Protein AF-A0A2R6CYN1-F1 (afdb_monomer_lite)

Structure (mmCIF, N/CA/C/O backbone):
data_AF-A0A2R6CYN1-F1
#
_entry.id   AF-A0A2R6CYN1-F1
#
loop_
_atom_site.group_PDB
_atom_site.id
_atom_site.type_symbol
_atom_site.label_atom_id
_atom_site.label_alt_id
_atom_site.label_comp_id
_atom_site.label_asym_id
_atom_site.label_entity_id
_atom_site.label_seq_id
_atom_site.pdbx_PDB_ins_code
_atom_site.Cartn_x
_atom_site.Cartn_y
_atom_site.Cartn_z
_atom_site.occupancy
_atom_site.B_iso_or_equiv
_atom_site.auth_seq_id
_atom_site.auth_comp_id
_atom_site.auth_asym_id
_atom_site.auth_atom_id
_atom_site.pdbx_PDB_model_num
ATOM 1 N N . MET A 1 1 ? -21.890 -19.434 -10.311 1.00 43.75 1 MET A N 1
ATOM 2 C CA . MET A 1 1 ? -23.296 -19.745 -9.941 1.00 43.75 1 MET A CA 1
ATOM 3 C C . MET A 1 1 ? -23.506 -20.032 -8.439 1.00 43.75 1 MET A C 1
ATOM 5 O O . MET A 1 1 ? -24.640 -19.961 -7.992 1.00 43.75 1 MET A O 1
ATOM 9 N N . ALA A 1 2 ? -22.451 -20.252 -7.631 1.00 40.66 2 ALA A N 1
ATOM 10 C CA . ALA A 1 2 ? -22.562 -20.589 -6.199 1.00 40.66 2 ALA A CA 1
ATOM 11 C C . ALA A 1 2 ? -22.575 -19.397 -5.202 1.00 40.66 2 ALA A C 1
ATOM 13 O O . ALA A 1 2 ? -22.984 -19.570 -4.059 1.00 40.66 2 ALA A O 1
ATOM 14 N N . ARG A 1 3 ? -22.203 -18.167 -5.606 1.00 43.97 3 ARG A N 1
ATOM 15 C CA . ARG A 1 3 ? -22.195 -16.984 -4.707 1.00 43.97 3 ARG A CA 1
ATOM 16 C C . ARG A 1 3 ? -23.576 -16.360 -4.433 1.00 43.97 3 ARG A C 1
ATOM 18 O O . ARG A 1 3 ? -23.699 -15.533 -3.538 1.00 43.97 3 ARG A O 1
ATOM 25 N N . ARG A 1 4 ? -24.634 -16.749 -5.159 1.00 43.03 4 ARG A N 1
ATOM 26 C CA . ARG A 1 4 ? -25.993 -16.194 -4.960 1.00 43.03 4 ARG A CA 1
ATOM 27 C C . ARG A 1 4 ? -26.772 -16.834 -3.805 1.00 43.03 4 ARG A C 1
ATOM 29 O O . ARG A 1 4 ? -27.776 -16.271 -3.377 1.00 43.03 4 ARG A O 1
ATOM 36 N N . THR A 1 5 ? -26.315 -17.963 -3.269 1.00 41.97 5 THR A N 1
ATOM 37 C CA . THR A 1 5 ? -27.105 -18.762 -2.318 1.00 41.97 5 THR A CA 1
ATOM 38 C C . THR A 1 5 ? -27.038 -18.234 -0.878 1.00 41.97 5 THR A C 1
ATOM 40 O O . THR A 1 5 ? -28.007 -18.374 -0.138 1.00 41.97 5 THR A O 1
ATOM 43 N N . HIS A 1 6 ? -25.969 -17.531 -0.483 1.00 40.50 6 HIS A N 1
ATOM 44 C CA . HIS A 1 6 ? -25.844 -17.011 0.889 1.00 40.50 6 HIS A CA 1
ATOM 45 C C . HIS A 1 6 ? -26.655 -15.731 1.165 1.00 40.50 6 HIS A C 1
ATOM 47 O O . HIS A 1 6 ? -27.039 -15.496 2.307 1.00 40.50 6 HIS A O 1
ATOM 53 N N . LEU A 1 7 ? -27.012 -14.946 0.139 1.00 43.69 7 LEU A N 1
ATOM 54 C CA . LEU A 1 7 ? -27.863 -13.753 0.299 1.00 43.69 7 LEU A CA 1
ATOM 55 C C . LEU A 1 7 ? -29.375 -14.037 0.197 1.00 43.69 7 LEU A C 1
ATOM 57 O O . LEU A 1 7 ? -30.191 -13.156 0.488 1.00 43.69 7 LEU A O 1
ATOM 61 N N . MET A 1 8 ? -29.768 -15.255 -0.189 1.00 42.34 8 MET A N 1
ATOM 62 C CA . MET A 1 8 ? -31.176 -15.637 -0.372 1.00 42.34 8 MET A CA 1
ATOM 63 C C . MET A 1 8 ? -31.887 -16.079 0.919 1.00 42.34 8 MET A C 1
ATOM 65 O O . MET A 1 8 ? -33.115 -16.114 0.942 1.00 42.34 8 MET A O 1
ATOM 69 N N . LEU A 1 9 ? -31.165 -16.338 2.017 1.00 46.69 9 LEU A N 1
ATOM 70 C CA . LEU A 1 9 ? -31.756 -16.815 3.282 1.00 46.69 9 LEU A CA 1
ATOM 71 C C . LEU A 1 9 ? -32.468 -15.732 4.119 1.00 46.69 9 LEU A C 1
ATOM 73 O O . LEU A 1 9 ? -33.060 -16.036 5.148 1.00 46.69 9 LEU A O 1
ATOM 77 N N . LEU A 1 10 ? -32.481 -14.477 3.666 1.00 51.25 10 LEU A N 1
ATOM 78 C CA . LEU A 1 10 ? -33.232 -13.388 4.301 1.00 51.25 10 LEU A CA 1
ATOM 79 C C . LEU A 1 10 ? -34.322 -12.844 3.361 1.00 51.25 10 LEU A C 1
ATOM 81 O O . LEU A 1 10 ? -34.414 -11.638 3.168 1.00 51.25 10 LEU A O 1
ATOM 85 N N . SER A 1 11 ? -35.108 -13.692 2.698 1.00 58.41 11 SER A N 1
ATOM 86 C CA . SER A 1 11 ? -36.008 -13.267 1.606 1.00 58.41 11 SER A CA 1
ATOM 87 C C . SER A 1 11 ? -37.284 -12.513 2.024 1.00 58.41 11 SER A C 1
ATOM 89 O O . SER A 1 11 ? -37.999 -12.020 1.156 1.00 58.41 11 SER A O 1
ATOM 91 N N . SER A 1 12 ? -37.570 -12.332 3.319 1.00 64.94 12 SER A N 1
ATOM 92 C CA . SER A 1 12 ? -38.697 -11.503 3.778 1.00 64.94 12 SER A CA 1
ATOM 93 C C . SER A 1 12 ? -38.207 -10.195 4.402 1.00 64.94 12 SER A C 1
ATOM 95 O O . SER A 1 12 ? -37.485 -10.226 5.403 1.00 64.94 12 SER A O 1
ATOM 97 N N . GLY A 1 13 ? -38.639 -9.047 3.865 1.00 73.25 13 GLY A N 1
ATOM 98 C CA . GLY A 1 13 ? -38.304 -7.722 4.408 1.00 73.25 13 GLY A CA 1
ATOM 99 C C . GLY A 1 13 ? -38.590 -7.590 5.911 1.00 73.25 13 GLY A C 1
ATOM 100 O O . GLY A 1 13 ? -37.780 -7.022 6.634 1.00 73.25 13 GLY A O 1
ATOM 101 N N . GLY A 1 14 ? -39.662 -8.224 6.404 1.00 83.12 14 GLY A N 1
ATOM 102 C CA . GLY A 1 14 ? -40.018 -8.229 7.828 1.00 83.12 14 GLY A CA 1
ATOM 103 C C . GLY A 1 14 ? -38.976 -8.888 8.741 1.00 83.12 14 GLY A C 1
ATOM 104 O O . GLY A 1 14 ? -38.625 -8.315 9.769 1.00 83.12 14 GLY A O 1
ATOM 105 N N . LEU A 1 15 ? -38.425 -10.048 8.357 1.00 85.00 15 LEU A N 1
ATOM 106 C CA . LEU A 1 15 ? -37.385 -10.723 9.147 1.00 85.00 15 LEU A CA 1
ATOM 107 C C . LEU A 1 15 ? -36.090 -9.903 9.188 1.00 85.00 15 LEU A C 1
ATOM 109 O O . LEU A 1 15 ? -35.477 -9.791 10.245 1.00 85.00 15 LEU A O 1
ATOM 113 N N . ARG A 1 16 ? -35.696 -9.283 8.066 1.00 83.44 16 ARG A N 1
ATOM 114 C CA . ARG A 1 16 ? -34.518 -8.396 8.017 1.00 83.44 16 ARG A CA 1
ATOM 115 C C . ARG A 1 16 ? -34.671 -7.214 8.962 1.00 83.44 16 ARG A C 1
ATOM 117 O O . ARG A 1 16 ? -33.760 -6.940 9.738 1.00 83.44 16 ARG A O 1
ATOM 124 N N . SER A 1 17 ? -35.821 -6.543 8.920 1.00 86.19 17 SER A N 1
ATOM 125 C CA . SER A 1 17 ? -36.110 -5.420 9.811 1.00 86.19 17 SER A CA 1
ATOM 126 C C . SER A 1 17 ? -36.088 -5.850 11.275 1.00 86.19 17 SER A C 1
ATOM 128 O O . SER A 1 17 ? -35.459 -5.183 12.090 1.00 86.19 17 SER A O 1
ATOM 130 N N . LEU A 1 18 ? -36.692 -6.996 11.602 1.00 92.69 18 LEU A N 1
ATOM 131 C CA . LEU A 1 18 ? -36.713 -7.519 12.967 1.00 92.69 18 LEU A CA 1
ATOM 132 C C . LEU A 1 18 ? -35.305 -7.860 13.481 1.00 92.69 18 LEU A C 1
ATOM 134 O O . LEU A 1 18 ? -34.952 -7.479 14.597 1.00 92.69 18 LEU A O 1
ATOM 138 N N . VAL A 1 19 ? -34.481 -8.515 12.658 1.00 92.56 19 VAL A N 1
ATOM 139 C CA . VAL A 1 19 ? -33.081 -8.816 12.993 1.00 92.56 19 VAL A CA 1
ATOM 140 C C . VAL A 1 19 ? -32.274 -7.528 13.172 1.00 92.56 19 VAL A C 1
ATOM 142 O O . VAL A 1 19 ? -31.561 -7.398 14.163 1.00 92.56 19 VAL A O 1
ATOM 145 N N . ALA A 1 20 ? -32.417 -6.546 12.277 1.00 91.38 20 ALA A N 1
ATOM 146 C CA . ALA A 1 20 ? -31.711 -5.267 12.374 1.00 91.38 20 ALA A CA 1
ATOM 147 C C . ALA A 1 20 ? -32.084 -4.485 13.647 1.00 91.38 20 ALA A C 1
ATOM 149 O O . ALA A 1 20 ? -31.207 -3.971 14.348 1.00 91.38 20 ALA A O 1
ATOM 150 N N . THR A 1 21 ? -33.378 -4.435 13.986 1.00 92.50 21 THR A N 1
ATOM 151 C CA . THR A 1 21 ? -33.852 -3.840 15.243 1.00 92.50 21 THR A CA 1
ATOM 152 C C . THR A 1 21 ? -33.306 -4.596 16.453 1.00 92.50 21 THR A C 1
ATOM 154 O O . THR A 1 21 ? -32.833 -3.963 17.397 1.00 92.50 21 THR A O 1
ATOM 157 N N . GLY A 1 22 ? -33.309 -5.932 16.413 1.00 95.50 22 GLY A N 1
ATOM 158 C CA . GLY A 1 22 ? -32.738 -6.773 17.465 1.00 95.50 22 GLY A CA 1
ATOM 159 C C . GLY A 1 22 ? -31.252 -6.494 17.692 1.00 95.50 22 GLY A C 1
ATOM 160 O O . GLY A 1 22 ? -30.845 -6.231 18.820 1.00 95.50 22 GLY A O 1
ATOM 161 N N . LEU A 1 23 ? -30.457 -6.452 16.620 1.00 93.94 23 LEU A N 1
ATOM 162 C CA . LEU A 1 23 ? -29.029 -6.134 16.687 1.00 93.94 23 LEU A CA 1
ATOM 163 C C . LEU A 1 23 ? -28.782 -4.729 17.240 1.00 93.94 23 LEU A C 1
ATOM 165 O O . LEU A 1 23 ? -27.930 -4.560 18.107 1.00 93.94 23 LEU A O 1
ATOM 169 N N . THR A 1 24 ? -29.575 -3.741 16.822 1.00 92.19 24 THR A N 1
ATOM 170 C CA . THR A 1 24 ? -29.474 -2.367 17.339 1.00 92.19 24 THR A CA 1
ATOM 171 C C . THR A 1 24 ? -29.783 -2.312 18.837 1.00 92.19 24 THR A C 1
ATOM 173 O O . THR A 1 24 ? -29.052 -1.680 19.602 1.00 92.19 24 THR A O 1
ATOM 176 N N . ALA A 1 25 ? -30.830 -3.009 19.291 1.00 93.19 25 ALA A N 1
ATOM 177 C CA . ALA A 1 25 ? -31.148 -3.110 20.713 1.00 93.19 25 ALA A CA 1
ATOM 178 C C . ALA A 1 25 ? -30.010 -3.789 21.497 1.00 93.19 25 ALA A C 1
ATOM 180 O O . ALA A 1 25 ? -29.605 -3.289 22.548 1.00 93.19 25 ALA A O 1
ATOM 181 N N . CYS A 1 26 ? -29.443 -4.876 20.962 1.00 95.50 26 CYS A N 1
ATOM 182 C CA . CYS A 1 26 ? -28.270 -5.536 21.535 1.00 95.50 26 CYS A CA 1
ATOM 183 C C . CYS A 1 26 ? -27.069 -4.585 21.642 1.00 95.50 26 CYS A C 1
ATOM 185 O O . CYS A 1 26 ? -26.420 -4.560 22.688 1.00 95.50 26 CYS A O 1
ATOM 187 N N . THR A 1 27 ? -26.805 -3.754 20.629 1.00 92.31 27 THR A N 1
ATOM 188 C CA . THR A 1 27 ? -25.741 -2.741 20.680 1.00 92.31 27 THR A CA 1
ATOM 189 C C . THR A 1 27 ? -25.940 -1.785 21.855 1.00 92.31 27 THR A C 1
ATOM 191 O O . THR A 1 27 ? -25.012 -1.583 22.633 1.00 92.31 27 THR A O 1
ATOM 194 N N . PHE A 1 28 ? -27.147 -1.250 22.061 1.00 92.31 28 PHE A N 1
ATOM 195 C CA . PHE A 1 28 ? -27.409 -0.365 23.204 1.00 92.31 28 PHE A CA 1
ATOM 196 C C . PHE A 1 28 ? -27.264 -1.065 24.562 1.00 92.31 28 PHE A C 1
ATOM 198 O O . PHE A 1 28 ? -26.812 -0.438 25.521 1.00 92.31 28 PHE A O 1
ATOM 205 N N . VAL A 1 29 ? -27.590 -2.359 24.656 1.00 94.44 29 VAL A N 1
ATOM 206 C CA . VAL A 1 29 ? -27.351 -3.153 25.873 1.00 94.44 29 VAL A CA 1
ATOM 207 C C . VAL A 1 29 ? -25.853 -3.290 26.154 1.00 94.44 29 VAL A C 1
ATOM 209 O O . VAL A 1 29 ? -25.427 -3.065 27.288 1.00 94.44 29 VAL A O 1
ATOM 212 N N . VAL A 1 30 ? -25.048 -3.602 25.135 1.00 92.81 30 VAL A N 1
ATOM 213 C CA . VAL A 1 30 ? -23.583 -3.688 25.259 1.00 92.81 30 VAL A CA 1
ATOM 214 C C . VAL A 1 30 ? -22.997 -2.338 25.675 1.00 92.81 30 VAL A C 1
ATOM 216 O O . VAL A 1 30 ? -22.214 -2.273 26.621 1.00 92.81 30 VAL A O 1
ATOM 219 N N . LEU A 1 31 ? -23.431 -1.250 25.039 1.00 91.00 31 LEU A N 1
ATOM 220 C CA . LEU A 1 31 ? -22.988 0.110 25.352 1.00 91.00 31 LEU A CA 1
ATOM 221 C C . LEU A 1 31 ? -23.359 0.541 26.782 1.00 91.00 31 LEU A C 1
ATOM 223 O O . LEU A 1 31 ? -22.545 1.150 27.473 1.00 91.00 31 LEU A O 1
ATOM 227 N N . ALA A 1 32 ? -24.544 0.172 27.276 1.00 93.62 32 ALA A N 1
ATOM 228 C CA . ALA A 1 32 ? -24.894 0.365 28.686 1.00 93.62 32 ALA A CA 1
ATOM 229 C C . ALA A 1 32 ? -24.019 -0.485 29.629 1.00 93.62 32 ALA A C 1
ATOM 231 O O . ALA A 1 32 ? -23.750 -0.078 30.760 1.00 93.62 32 ALA A O 1
ATOM 232 N N . GLY A 1 33 ? -23.554 -1.648 29.165 1.00 93.06 33 GLY A N 1
ATOM 233 C CA . GLY A 1 33 ? -22.571 -2.479 29.855 1.00 93.06 33 GLY A CA 1
ATOM 234 C C . GLY A 1 33 ? -21.223 -1.778 30.042 1.00 93.06 33 GLY A C 1
ATOM 235 O O . GLY A 1 33 ? -20.680 -1.825 31.144 1.00 93.06 33 GLY A O 1
ATOM 236 N N . TYR A 1 34 ? -20.724 -1.068 29.023 1.00 91.44 34 TYR A N 1
ATOM 237 C CA . TYR A 1 34 ? -19.507 -0.249 29.135 1.00 91.44 34 TYR A CA 1
ATOM 238 C C . TYR A 1 34 ? -19.638 0.820 30.222 1.00 91.44 34 TYR A C 1
ATOM 240 O O . TYR A 1 34 ? -18.766 0.931 31.083 1.00 91.44 34 TYR A O 1
ATOM 248 N N . ASP A 1 35 ? -20.751 1.553 30.241 1.00 92.56 35 ASP A N 1
ATOM 249 C CA . ASP A 1 35 ? -21.020 2.557 31.273 1.00 92.56 35 ASP A CA 1
ATOM 250 C C . ASP A 1 35 ? -21.135 1.922 32.674 1.00 92.56 35 ASP A C 1
ATOM 252 O O . ASP A 1 35 ? -20.638 2.475 33.656 1.00 92.56 35 ASP A O 1
ATOM 256 N N . ALA A 1 36 ? -21.733 0.731 32.787 1.00 94.12 36 ALA A N 1
ATOM 257 C CA . ALA A 1 36 ? -21.803 0.001 34.053 1.00 94.12 36 ALA A CA 1
ATOM 258 C C . ALA A 1 36 ? -20.421 -0.460 34.550 1.00 94.12 36 ALA A C 1
ATOM 260 O O . ALA A 1 36 ? -20.150 -0.390 35.751 1.00 94.12 36 ALA A O 1
ATOM 261 N N . LEU A 1 37 ? -19.549 -0.921 33.650 1.00 94.50 37 LEU A N 1
ATOM 262 C CA . LEU A 1 37 ? -18.164 -1.274 33.971 1.00 94.50 37 LEU A CA 1
ATOM 263 C C . LEU A 1 37 ? -17.350 -0.040 34.366 1.00 94.50 37 LEU A C 1
ATOM 265 O O . LEU A 1 37 ? -16.601 -0.103 35.336 1.00 94.50 37 LEU A O 1
ATOM 269 N N . ALA A 1 38 ? -17.551 1.085 33.678 1.00 94.31 38 ALA A N 1
ATOM 270 C CA . ALA A 1 38 ? -16.892 2.347 33.989 1.00 94.31 38 ALA A CA 1
ATOM 271 C C . ALA A 1 38 ? -17.226 2.831 35.405 1.00 94.31 38 ALA A C 1
ATOM 273 O O . ALA A 1 38 ? -16.328 3.216 36.147 1.00 94.31 38 ALA A O 1
ATOM 274 N N . LEU A 1 39 ? -18.504 2.763 35.795 1.00 94.81 39 LEU A N 1
ATOM 275 C CA . LEU A 1 39 ? -18.950 3.112 37.146 1.00 94.81 39 LEU A CA 1
ATOM 276 C C . LEU A 1 39 ? -18.352 2.176 38.201 1.00 94.81 39 LEU A C 1
ATOM 278 O O . LEU A 1 39 ? -17.835 2.651 39.207 1.00 94.81 39 LEU A O 1
ATOM 282 N N . ARG A 1 40 ? -18.327 0.863 37.931 1.00 94.50 40 ARG A N 1
ATOM 283 C CA . ARG A 1 40 ? -17.655 -0.111 38.807 1.00 94.50 40 ARG A CA 1
ATOM 284 C C . ARG A 1 40 ? -16.158 0.160 38.956 1.00 94.50 40 ARG A C 1
ATOM 286 O O . ARG A 1 40 ? -15.643 0.006 40.050 1.00 94.50 40 ARG A O 1
ATOM 293 N N . TYR A 1 41 ? -15.471 0.552 37.883 1.00 94.12 41 TYR A N 1
ATOM 294 C CA . TYR A 1 41 ? -14.036 0.856 37.904 1.00 94.12 41 TYR A CA 1
ATOM 295 C C . TYR A 1 41 ? -13.694 2.077 38.771 1.00 94.12 41 TYR A C 1
ATOM 297 O O . TYR A 1 41 ? -12.604 2.149 39.331 1.00 94.12 41 TYR A O 1
ATOM 305 N N . ILE A 1 42 ? -14.608 3.045 38.876 1.00 94.56 42 ILE A N 1
ATOM 306 C CA . ILE A 1 42 ? -14.409 4.260 39.681 1.00 94.56 42 ILE A CA 1
ATOM 307 C C . ILE A 1 42 ? -15.060 4.184 41.069 1.00 94.56 42 ILE A C 1
ATOM 309 O O . ILE A 1 42 ? -15.165 5.218 41.723 1.00 94.56 42 ILE A O 1
ATOM 313 N N . ASP A 1 43 ? -15.512 2.997 41.487 1.00 93.06 43 ASP A N 1
ATOM 314 C CA . ASP A 1 43 ? -16.226 2.748 42.747 1.00 93.06 43 ASP A CA 1
ATOM 315 C C . ASP A 1 43 ? -17.501 3.595 42.940 1.00 93.06 43 ASP A C 1
ATOM 317 O O . ASP A 1 43 ? -17.934 3.865 44.060 1.00 93.06 43 ASP A O 1
ATOM 321 N N . GLU A 1 44 ? -18.151 3.984 41.841 1.00 93.81 44 GLU A N 1
ATOM 322 C CA . GLU A 1 44 ? -19.436 4.688 41.851 1.00 93.81 44 GLU A CA 1
ATOM 323 C C . GLU A 1 44 ? -20.571 3.741 41.457 1.00 93.81 44 GLU A C 1
ATOM 325 O O . GLU A 1 44 ? -20.393 2.754 40.735 1.00 93.81 44 GLU A O 1
ATOM 330 N N . SER A 1 45 ? -21.795 4.045 41.891 1.00 89.69 45 SER A N 1
ATOM 331 C CA . SER A 1 45 ? -22.950 3.235 41.507 1.00 89.69 45 SER A CA 1
ATOM 332 C C . SER A 1 45 ? -24.181 4.071 41.192 1.00 89.69 45 SER A C 1
ATOM 334 O O . SER A 1 45 ? -24.537 5.026 41.876 1.00 89.69 45 SER A O 1
ATOM 336 N N . LEU A 1 46 ? -24.866 3.676 40.124 1.00 92.50 46 LEU A N 1
ATOM 337 C CA . LEU A 1 46 ? -26.161 4.208 39.730 1.00 92.50 46 LEU A CA 1
ATOM 338 C C . LEU A 1 46 ? -27.111 3.042 39.471 1.00 92.50 46 LEU A C 1
ATOM 340 O O . LEU A 1 46 ? -26.702 1.932 39.127 1.00 92.50 46 LEU A O 1
ATOM 344 N N . SER A 1 47 ? -28.415 3.292 39.599 1.00 95.19 47 SER A N 1
ATOM 345 C CA . SER A 1 47 ? -29.412 2.285 39.227 1.00 95.19 47 SER A CA 1
ATOM 346 C C . SER A 1 47 ? -29.249 1.884 37.753 1.00 95.19 47 SER A C 1
ATOM 348 O O . SER A 1 47 ? -29.033 2.747 36.899 1.00 95.19 47 SER A O 1
ATOM 350 N N . ARG A 1 48 ? -29.452 0.601 37.426 1.00 92.69 48 ARG A N 1
ATOM 351 C CA . ARG A 1 48 ? -29.340 0.088 36.044 1.00 92.69 48 ARG A CA 1
ATOM 352 C C . ARG A 1 48 ? -30.189 0.876 35.038 1.00 92.69 48 ARG A C 1
ATOM 354 O O . ARG A 1 48 ? -29.765 1.077 33.909 1.00 92.69 48 ARG A O 1
ATOM 361 N N . LYS A 1 49 ? -31.354 1.378 35.467 1.00 95.06 49 LYS A N 1
ATOM 362 C CA . LYS A 1 49 ? -32.244 2.219 34.648 1.00 95.06 49 LYS A CA 1
ATOM 363 C C . LYS A 1 49 ? -31.590 3.549 34.256 1.00 95.06 49 LYS A C 1
ATOM 365 O O . LYS A 1 49 ? -31.690 3.955 33.107 1.00 95.06 49 LYS A O 1
ATOM 370 N N . ARG A 1 50 ? -30.899 4.203 35.197 1.00 95.88 50 ARG A N 1
ATOM 371 C CA . ARG A 1 50 ? -30.166 5.460 34.956 1.00 95.88 50 ARG A CA 1
ATOM 372 C C . ARG A 1 50 ? -28.989 5.250 34.006 1.00 95.88 50 ARG A C 1
ATOM 374 O O . ARG A 1 50 ? -28.806 6.049 33.096 1.00 95.88 50 ARG A O 1
ATOM 381 N N . ILE A 1 51 ? -28.252 4.152 34.182 1.00 94.81 51 ILE A N 1
ATOM 382 C CA . ILE A 1 51 ? -27.137 3.778 33.300 1.00 94.81 51 ILE A CA 1
ATOM 383 C C . ILE A 1 51 ? -27.651 3.535 31.878 1.00 94.81 51 ILE A C 1
ATOM 385 O O . ILE A 1 51 ? -27.179 4.169 30.942 1.00 94.81 51 ILE A O 1
ATOM 389 N N . ALA A 1 52 ? -28.672 2.686 31.724 1.00 94.88 52 ALA A N 1
ATOM 390 C CA . ALA A 1 52 ? -29.258 2.383 30.421 1.00 94.88 52 ALA A CA 1
ATOM 391 C C . ALA A 1 52 ? -29.821 3.635 29.730 1.00 94.88 52 ALA A C 1
ATOM 393 O O . ALA A 1 52 ? -29.600 3.823 28.539 1.00 94.88 52 ALA A O 1
ATOM 394 N N . PHE A 1 53 ? -30.498 4.515 30.475 1.00 96.25 53 PHE A N 1
ATOM 395 C CA . PHE A 1 53 ? -31.011 5.777 29.941 1.00 96.25 53 PHE A CA 1
ATOM 396 C C . PHE A 1 53 ? -29.883 6.708 29.476 1.00 96.25 53 PHE A C 1
ATOM 398 O O . PHE A 1 53 ? -29.935 7.225 28.363 1.00 96.25 53 PHE A O 1
ATOM 405 N N . SER A 1 54 ? -28.848 6.889 30.300 1.00 93.94 54 SER A N 1
ATOM 406 C CA . SER A 1 54 ? -27.690 7.724 29.961 1.00 93.94 54 SER A CA 1
ATOM 407 C C . SER A 1 54 ? -26.947 7.197 28.736 1.00 93.94 54 SER A C 1
ATOM 409 O O . SER A 1 54 ? -26.672 7.962 27.814 1.00 93.94 54 SER A O 1
ATOM 411 N N . ALA A 1 55 ? -26.692 5.886 28.686 1.00 92.19 55 ALA A N 1
ATOM 412 C CA . ALA A 1 55 ? -26.063 5.239 27.544 1.00 92.19 55 ALA A CA 1
ATOM 413 C C . ALA A 1 55 ? -26.919 5.400 26.281 1.00 92.19 55 ALA A C 1
ATOM 415 O O . ALA A 1 55 ? -26.415 5.862 25.261 1.00 92.19 55 ALA A O 1
ATOM 416 N N . PHE A 1 56 ? -28.219 5.101 26.346 1.00 94.81 56 PHE A N 1
ATOM 417 C CA . PHE A 1 56 ? -29.113 5.244 25.198 1.00 94.81 56 PHE A CA 1
ATOM 418 C C . PHE A 1 56 ? -29.088 6.664 24.626 1.00 94.81 56 PHE A C 1
ATOM 420 O O . PHE A 1 56 ? -28.786 6.838 23.448 1.00 94.81 56 PHE A O 1
ATOM 427 N N . VAL A 1 57 ? -29.332 7.683 25.456 1.00 94.12 57 VAL A N 1
ATOM 428 C CA . VAL A 1 57 ? -29.365 9.078 24.989 1.00 94.12 57 VAL A CA 1
ATOM 429 C C . VAL A 1 57 ? -27.977 9.531 24.531 1.00 94.12 57 VAL A C 1
ATOM 431 O O . VAL A 1 57 ? -27.848 10.109 23.456 1.00 94.12 57 VAL A O 1
ATOM 434 N N . GLY A 1 58 ? -26.931 9.242 25.308 1.00 91.50 58 GLY A N 1
ATOM 435 C CA . GLY A 1 58 ? -25.565 9.658 24.998 1.00 91.50 58 GLY A CA 1
ATOM 436 C C . GLY A 1 58 ? -25.061 9.077 23.678 1.00 91.50 58 GLY A C 1
ATOM 437 O O . GLY A 1 58 ? -24.588 9.828 22.826 1.00 91.50 58 GLY A O 1
ATOM 438 N N . TYR A 1 59 ? -25.204 7.764 23.476 1.00 90.38 59 TYR A N 1
ATOM 439 C CA . TYR A 1 59 ? -24.754 7.110 22.247 1.00 90.38 59 TYR A CA 1
ATOM 440 C C . TYR A 1 59 ? -25.668 7.410 21.055 1.00 90.38 59 TYR A C 1
ATOM 442 O O . TYR A 1 59 ? -25.148 7.628 19.966 1.00 90.38 59 TYR A O 1
ATOM 450 N N . ALA A 1 60 ? -26.991 7.508 21.231 1.00 91.69 60 ALA A N 1
ATOM 451 C CA . ALA A 1 60 ? -27.882 7.899 20.134 1.00 91.69 60 ALA A CA 1
ATOM 452 C C . ALA A 1 60 ? -27.528 9.296 19.597 1.00 91.69 60 ALA A C 1
ATOM 454 O O . ALA A 1 60 ? -27.415 9.484 18.387 1.00 91.69 60 ALA A O 1
ATOM 455 N N . VAL A 1 61 ? -27.273 10.256 20.493 1.00 90.88 61 VAL A N 1
ATOM 456 C CA . VAL A 1 61 ? -26.847 11.610 20.115 1.00 90.88 61 VAL A CA 1
ATOM 457 C C . VAL A 1 61 ? -25.462 11.591 19.457 1.00 90.88 61 VAL A C 1
ATOM 459 O O . VAL A 1 61 ? -25.274 12.246 18.435 1.00 90.88 61 VAL A O 1
ATOM 462 N N . SER A 1 62 ? -24.507 10.813 19.981 1.00 89.00 62 SER A N 1
ATOM 463 C CA . SER A 1 62 ? -23.177 10.676 19.361 1.00 89.00 62 SER A CA 1
ATOM 464 C C . SER A 1 62 ? -23.215 10.134 17.943 1.00 89.00 62 SER A C 1
ATOM 466 O O . SER A 1 62 ? -22.519 10.666 17.084 1.00 89.00 62 SER A O 1
ATOM 468 N N . GLN A 1 63 ? -24.022 9.105 17.692 1.00 87.06 63 GLN A N 1
ATOM 469 C CA . GLN A 1 63 ? -24.107 8.487 16.369 1.00 87.06 63 GLN A CA 1
ATOM 470 C C . GLN A 1 63 ? -24.884 9.357 15.372 1.00 87.06 63 GLN A C 1
ATOM 472 O O . GLN A 1 63 ? -24.626 9.278 14.177 1.00 87.06 63 GLN A O 1
ATOM 477 N N . ALA A 1 64 ? -25.806 10.200 15.848 1.00 89.06 64 ALA A N 1
ATOM 478 C CA . ALA A 1 64 ? -26.555 11.120 14.994 1.00 89.06 64 ALA A CA 1
ATOM 479 C C . ALA A 1 64 ? -25.765 12.390 14.628 1.00 89.06 64 ALA A C 1
ATOM 481 O O . ALA A 1 64 ? -25.881 12.876 13.507 1.00 89.06 64 ALA A O 1
ATOM 482 N N . ILE A 1 65 ? -24.997 12.949 15.571 1.00 87.94 65 ILE A N 1
ATOM 483 C CA . ILE A 1 65 ? -24.341 14.263 15.418 1.00 87.94 65 ILE A CA 1
ATOM 484 C C . ILE A 1 65 ? -22.837 14.131 15.116 1.00 87.94 65 ILE A C 1
ATOM 486 O O . ILE A 1 65 ? -22.235 15.038 14.547 1.00 87.94 65 ILE A O 1
ATOM 490 N N . GLY A 1 66 ? -22.213 13.008 15.475 1.00 79.31 66 GLY A N 1
ATOM 491 C CA . GLY A 1 66 ? -20.764 12.825 15.406 1.00 79.31 66 GLY A CA 1
ATOM 492 C C . GLY A 1 66 ? -20.030 13.379 16.634 1.00 79.31 66 GLY A C 1
ATOM 493 O O . GLY A 1 66 ? -20.636 13.845 17.600 1.00 79.31 66 GLY A O 1
ATOM 494 N N . ASN A 1 67 ? -18.697 13.276 16.617 1.00 78.00 67 ASN A N 1
ATOM 495 C CA . ASN A 1 67 ? -17.788 13.618 17.723 1.00 78.00 67 ASN A CA 1
ATOM 496 C C . ASN A 1 67 ? -18.273 13.110 19.105 1.00 78.00 67 ASN A C 1
ATOM 498 O O . ASN A 1 67 ? -18.723 13.898 19.946 1.00 78.00 67 ASN A O 1
ATOM 502 N N . PRO A 1 68 ? -18.168 11.791 19.367 1.00 79.19 68 PRO A N 1
ATOM 503 C CA . PRO A 1 68 ? -18.761 11.155 20.547 1.00 79.19 68 PRO A CA 1
ATOM 504 C C . PRO A 1 68 ? -18.291 11.720 21.895 1.00 79.19 68 PRO A C 1
ATOM 506 O O . PRO A 1 68 ? -19.001 11.621 22.900 1.00 79.19 68 PRO A O 1
ATOM 509 N N . ILE A 1 69 ? -17.098 12.321 21.925 1.00 75.88 69 ILE A N 1
ATOM 510 C CA . ILE A 1 69 ? -16.522 12.947 23.118 1.00 75.88 69 ILE A CA 1
ATOM 511 C C . ILE A 1 69 ? -17.293 14.223 23.469 1.00 75.88 69 ILE A C 1
ATOM 513 O O . ILE A 1 69 ? -17.704 14.387 24.617 1.00 75.88 69 ILE A O 1
ATOM 517 N N . LEU A 1 70 ? -17.535 15.107 22.496 1.00 80.81 70 LEU A N 1
ATOM 518 C CA . LEU A 1 70 ? -18.247 16.366 22.738 1.00 80.81 70 LEU A CA 1
ATOM 519 C C . LEU A 1 70 ? -19.755 16.157 22.900 1.00 80.81 70 LEU A C 1
ATOM 521 O O . LEU A 1 70 ? -20.382 16.786 23.753 1.00 80.81 70 LEU A O 1
ATOM 525 N N . THR A 1 71 ? -20.351 15.264 22.115 1.00 88.50 71 THR A N 1
ATOM 526 C CA . THR A 1 71 ? -21.808 15.088 22.084 1.00 88.50 71 THR A CA 1
ATOM 527 C C . THR A 1 71 ? -22.284 14.097 23.145 1.00 88.50 71 THR A C 1
ATOM 529 O O . THR A 1 71 ? -22.969 14.477 24.092 1.00 88.50 71 THR A O 1
ATOM 532 N N . GLY A 1 72 ? -21.875 12.831 23.069 1.00 86.12 72 GLY A N 1
ATOM 533 C CA . GLY A 1 72 ? -22.282 11.817 24.051 1.00 86.12 72 GLY A CA 1
ATOM 534 C C . GLY A 1 72 ? -21.646 12.034 25.417 1.00 86.12 72 GLY A C 1
ATOM 535 O O . GLY A 1 72 ? -22.293 11.827 26.446 1.00 86.12 72 GLY A O 1
ATOM 536 N N . GLY A 1 73 ? -20.393 12.494 25.443 1.00 87.38 73 GLY A N 1
ATOM 537 C CA . GLY A 1 73 ? -19.701 12.848 26.680 1.00 87.38 73 GLY A CA 1
ATOM 538 C C . GLY A 1 73 ? -20.396 13.972 27.450 1.00 87.38 73 GLY A C 1
ATOM 539 O O . GLY A 1 73 ? -20.559 13.845 28.661 1.00 87.38 73 GLY A O 1
ATOM 540 N N . SER A 1 74 ? -20.891 15.017 26.777 1.00 90.12 74 SER A N 1
ATOM 541 C CA . SER A 1 74 ? -21.618 16.109 27.449 1.00 90.12 74 SER A CA 1
ATOM 542 C C . SER A 1 74 ? -22.982 15.673 27.995 1.00 90.12 74 SER A C 1
ATOM 544 O O . SER A 1 74 ? -23.352 16.074 29.103 1.00 90.12 74 SER A O 1
ATOM 546 N N . VAL A 1 75 ? -23.701 14.792 27.288 1.00 92.56 75 VAL A N 1
ATOM 547 C CA . VAL A 1 75 ? -24.944 14.177 27.790 1.00 92.56 75 VAL A CA 1
ATOM 548 C C . VAL A 1 75 ? -24.675 13.387 29.071 1.00 92.56 75 VAL A C 1
ATOM 550 O O . VAL A 1 75 ? -25.345 13.620 30.082 1.00 92.56 75 VAL A O 1
ATOM 553 N N . ARG A 1 76 ? -23.666 12.503 29.067 1.00 91.38 76 ARG A N 1
ATOM 554 C CA . ARG A 1 76 ? -23.279 11.744 30.269 1.00 91.38 76 ARG A CA 1
ATOM 555 C C . ARG A 1 76 ? -22.822 12.669 31.388 1.00 91.38 76 ARG A C 1
ATOM 557 O O . ARG A 1 76 ? -23.251 12.485 32.522 1.00 91.38 76 ARG A O 1
ATOM 564 N N . TYR A 1 77 ? -22.018 13.686 31.073 1.00 92.88 77 TYR A N 1
ATOM 565 C CA . TYR A 1 77 ? -21.580 14.696 32.035 1.00 92.88 77 TYR A CA 1
ATOM 566 C C . TYR A 1 77 ? -22.763 15.337 32.751 1.00 92.88 77 TYR A C 1
ATOM 568 O O . TYR A 1 77 ? -22.811 15.345 33.982 1.00 92.88 77 TYR A O 1
ATOM 576 N N . ARG A 1 78 ? -23.757 15.804 31.993 1.00 94.50 78 ARG A N 1
ATOM 577 C CA . ARG A 1 78 ? -24.952 16.437 32.548 1.00 94.50 78 ARG A CA 1
ATOM 578 C C . ARG A 1 78 ? -25.777 15.462 33.387 1.00 94.50 78 ARG A C 1
ATOM 580 O O . ARG A 1 78 ? -26.118 15.791 34.519 1.00 94.50 78 ARG A O 1
ATOM 587 N N . LEU A 1 79 ? -26.095 14.280 32.859 1.00 95.88 79 LEU A N 1
ATOM 588 C CA . LEU A 1 79 ? -26.949 13.308 33.551 1.00 95.88 79 LEU A CA 1
ATOM 589 C C . LEU A 1 79 ? -26.292 12.753 34.818 1.00 95.88 79 LEU A C 1
ATOM 591 O O . LEU A 1 79 ? -26.929 12.717 35.868 1.00 95.88 79 LEU A O 1
ATOM 595 N N . TYR A 1 80 ? -25.019 12.365 34.751 1.00 95.12 80 TYR A N 1
ATOM 596 C CA . TYR A 1 80 ? -24.309 11.821 35.908 1.00 95.12 80 TYR A CA 1
ATOM 597 C C . TYR A 1 80 ? -24.069 12.884 36.982 1.00 95.12 80 TYR A C 1
ATOM 599 O O . TYR A 1 80 ? -24.270 12.586 38.159 1.00 95.12 80 TYR A O 1
ATOM 607 N N . SER A 1 81 ? -23.770 14.133 36.603 1.00 94.19 81 SER A N 1
ATOM 608 C CA . SER A 1 81 ? -23.676 15.241 37.568 1.00 94.19 81 SER A CA 1
ATOM 609 C C . SER A 1 81 ? -25.021 15.522 38.248 1.00 94.19 81 SER A C 1
ATOM 611 O O . SER A 1 81 ? -25.073 15.696 39.463 1.00 94.19 81 SER A O 1
ATOM 613 N N . LEU A 1 82 ? -26.133 15.494 37.496 1.00 96.00 82 LEU A N 1
ATOM 614 C CA . LEU A 1 82 ? -27.489 15.625 38.055 1.00 96.00 82 LEU A CA 1
ATOM 615 C C . LEU A 1 82 ? -27.845 14.492 39.027 1.00 96.00 82 LEU A C 1
ATOM 617 O O . LEU A 1 82 ? -28.681 14.675 39.909 1.00 96.00 82 LEU A O 1
ATOM 621 N N . TRP A 1 83 ? -27.231 13.321 38.869 1.00 96.00 83 TRP A N 1
ATOM 622 C CA . TRP A 1 83 ? -27.413 12.180 39.765 1.00 96.00 83 TRP A CA 1
ATOM 623 C C . TRP A 1 83 ? -26.359 12.087 40.872 1.00 96.00 83 TRP A C 1
ATOM 625 O O . TRP A 1 83 ? -26.341 11.084 41.583 1.00 96.00 83 TRP A O 1
ATOM 635 N N . GLY A 1 84 ? -25.550 13.134 41.054 1.00 93.75 84 GLY A N 1
ATOM 636 C CA . GLY A 1 84 ? -24.669 13.305 42.209 1.00 93.75 84 GLY A CA 1
ATOM 637 C C . GLY A 1 84 ? -23.215 12.891 41.997 1.00 93.75 84 GLY A C 1
ATOM 638 O O . GLY A 1 84 ? -22.439 12.978 42.945 1.00 93.75 84 GLY A O 1
ATOM 639 N N . LEU A 1 85 ? -22.812 12.474 40.791 1.00 95.25 85 LEU A N 1
ATOM 640 C CA . LEU A 1 85 ? -21.409 12.146 40.528 1.00 95.25 85 LEU A CA 1
ATOM 641 C C . LEU A 1 85 ? -20.573 13.422 40.413 1.00 95.25 85 LEU A C 1
ATOM 643 O O . LEU A 1 85 ? -20.967 14.396 39.770 1.00 95.25 85 LEU A O 1
ATOM 647 N N . SER A 1 86 ? -19.373 13.394 40.993 1.00 95.88 86 SER A N 1
ATOM 648 C CA . SER A 1 86 ? -18.430 14.504 40.852 1.00 95.88 86 SER A CA 1
ATOM 649 C C . SER A 1 86 ? -17.949 14.652 39.397 1.00 95.88 86 SER A C 1
ATOM 651 O O . SER A 1 86 ? -17.791 13.646 38.700 1.00 95.88 86 SER A O 1
ATOM 653 N N . PRO A 1 87 ? -17.600 15.869 38.931 1.00 93.44 87 PRO A N 1
ATOM 654 C CA . PRO A 1 87 ? -17.051 16.073 37.585 1.00 93.44 87 PRO A CA 1
ATOM 655 C C . PRO A 1 87 ? -15.850 15.171 37.268 1.00 93.44 87 PRO A C 1
ATOM 657 O O . PRO A 1 87 ? -15.712 14.669 36.154 1.00 93.44 87 PRO A O 1
ATOM 660 N N . ARG A 1 88 ? -15.002 14.912 38.274 1.00 94.25 88 ARG A N 1
ATOM 661 C CA . ARG A 1 88 ? -13.839 14.019 38.160 1.00 94.25 88 ARG A CA 1
ATOM 662 C C . ARG A 1 88 ? -14.255 12.561 37.956 1.00 94.25 88 ARG A C 1
ATOM 664 O O . ARG A 1 88 ? -13.655 11.880 37.129 1.00 94.25 88 ARG A O 1
ATOM 671 N N . ALA A 1 89 ? -15.270 12.094 38.684 1.00 94.44 89 ALA A N 1
ATOM 672 C CA . ALA A 1 89 ? -15.822 10.751 38.521 1.00 94.44 89 ALA A CA 1
ATOM 673 C C . ALA A 1 89 ? -16.407 10.567 37.113 1.00 94.44 89 ALA A C 1
ATOM 675 O O . ALA A 1 89 ? -16.080 9.597 36.430 1.00 94.44 89 ALA A O 1
ATOM 676 N N . VAL A 1 90 ? -17.182 11.543 36.625 1.00 93.38 90 VAL A N 1
ATOM 677 C CA . VAL A 1 90 ? -17.754 11.469 35.272 1.00 93.38 90 VAL A CA 1
ATOM 678 C C . VAL A 1 90 ? -16.672 11.491 34.191 1.00 93.38 90 VAL A C 1
ATOM 680 O O . VAL A 1 90 ? -16.733 10.695 33.255 1.00 93.38 90 VAL A O 1
ATOM 683 N N . ALA A 1 91 ? -15.651 12.340 34.334 1.00 92.31 91 ALA A N 1
ATOM 684 C CA . ALA A 1 91 ? -14.526 12.376 33.400 1.00 92.31 91 ALA A CA 1
ATOM 685 C C . ALA A 1 91 ? -13.795 11.024 33.330 1.00 92.31 91 ALA A C 1
ATOM 687 O O . ALA A 1 91 ? -13.540 10.525 32.235 1.00 92.31 91 ALA A O 1
ATOM 688 N N . LYS A 1 92 ? -13.524 10.391 34.482 1.00 93.88 92 LYS A N 1
ATOM 689 C CA . LYS A 1 92 ? -12.930 9.045 34.533 1.00 93.88 92 LYS A CA 1
ATOM 690 C C . LYS A 1 92 ? -13.824 7.993 33.875 1.00 93.88 92 LYS A C 1
ATOM 692 O O . LYS A 1 92 ? -13.305 7.156 33.144 1.00 93.88 92 LYS A O 1
ATOM 697 N N . ALA A 1 93 ? -15.141 8.047 34.087 1.00 91.94 93 ALA A N 1
ATOM 698 C CA . ALA A 1 93 ? -16.075 7.112 33.458 1.00 91.94 93 ALA A CA 1
ATOM 699 C C . ALA A 1 93 ? -16.085 7.245 31.926 1.00 91.94 93 ALA A C 1
ATOM 701 O O . ALA A 1 93 ? -16.006 6.242 31.217 1.00 91.94 93 ALA A O 1
ATOM 702 N N . ILE A 1 94 ? -16.139 8.480 31.411 1.00 90.25 94 ILE A N 1
ATOM 703 C CA . ILE A 1 94 ? -16.092 8.754 29.965 1.00 90.25 94 ILE A CA 1
ATOM 704 C C . ILE A 1 94 ? -14.762 8.276 29.374 1.00 90.25 94 ILE A C 1
ATOM 706 O O . ILE A 1 94 ? -14.760 7.621 28.333 1.00 90.25 94 ILE A O 1
ATOM 710 N N . LEU A 1 95 ? -13.644 8.563 30.049 1.00 91.88 95 LEU A N 1
ATOM 711 C CA . LEU A 1 95 ? -12.319 8.123 29.619 1.00 91.88 95 LEU A CA 1
ATOM 712 C C . LEU A 1 95 ? -12.215 6.593 29.590 1.00 91.88 95 LEU A C 1
ATOM 714 O O . LEU A 1 95 ? -11.767 6.037 28.592 1.00 91.88 95 LEU A O 1
ATOM 718 N N . PHE A 1 96 ? -12.671 5.913 30.645 1.00 92.62 96 PHE A N 1
ATOM 719 C CA . PHE A 1 96 ? -12.687 4.452 30.713 1.00 92.62 96 PHE A CA 1
ATOM 720 C C . PHE A 1 96 ? -13.489 3.848 29.556 1.00 92.62 96 PHE A C 1
ATOM 722 O O . PHE A 1 96 ? -12.993 2.961 28.860 1.00 92.62 96 PHE A O 1
ATOM 729 N N . ALA A 1 97 ? -14.710 4.338 29.319 1.00 87.81 97 ALA A N 1
ATOM 730 C CA . ALA A 1 97 ? -15.565 3.843 28.242 1.00 87.81 97 ALA A CA 1
ATOM 731 C C . ALA A 1 97 ? -14.929 4.073 26.860 1.00 87.81 97 ALA A C 1
ATOM 733 O O . ALA A 1 97 ? -14.931 3.172 26.027 1.00 87.81 97 ALA A O 1
ATOM 734 N N . GLY A 1 98 ? -14.323 5.244 26.634 1.00 87.88 98 GLY A N 1
ATOM 735 C CA . GLY A 1 98 ? -13.631 5.553 25.382 1.00 87.88 98 GLY A CA 1
ATOM 736 C C . GLY A 1 98 ? -12.414 4.659 25.136 1.00 87.88 98 GLY A C 1
ATOM 737 O O . GLY A 1 98 ? -12.300 4.062 24.068 1.00 87.88 98 GLY A O 1
ATOM 738 N N . VAL A 1 99 ? -11.526 4.528 26.125 1.00 90.75 99 VAL A N 1
ATOM 739 C CA . VAL A 1 99 ? -10.307 3.708 26.004 1.00 90.75 99 VAL A CA 1
ATOM 740 C C . VAL A 1 99 ? -10.652 2.233 25.815 1.00 90.75 99 VAL A C 1
ATOM 742 O O . VAL A 1 99 ? -10.103 1.589 24.927 1.00 90.75 99 VAL A O 1
ATOM 745 N N . SER A 1 100 ? -11.583 1.694 26.606 1.00 90.75 100 SER A N 1
ATOM 746 C CA . SER A 1 100 ? -11.990 0.287 26.494 1.00 90.75 100 SER A CA 1
ATOM 747 C C . SER A 1 100 ? -12.701 -0.024 25.172 1.00 90.75 100 SER A C 1
ATOM 749 O O . SER A 1 100 ? -12.491 -1.102 24.614 1.00 90.75 100 SER A O 1
ATOM 751 N N . PHE A 1 101 ? -13.494 0.911 24.637 1.00 87.12 101 PHE A N 1
ATOM 752 C CA . PHE A 1 101 ? -14.070 0.792 23.298 1.00 87.12 101 PHE A CA 1
ATOM 753 C C . PHE A 1 101 ? -12.982 0.737 22.222 1.00 87.12 101 PHE A C 1
ATOM 755 O O . PHE A 1 101 ? -12.965 -0.205 21.435 1.00 87.12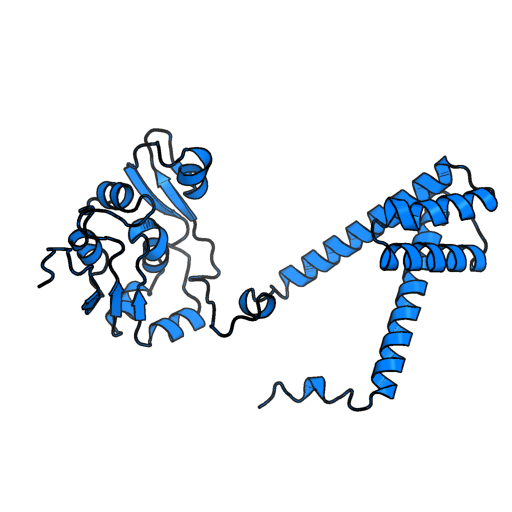 101 PHE A O 1
ATOM 762 N N . TRP A 1 102 ? -12.060 1.707 22.202 1.00 90.62 102 TRP A N 1
ATOM 763 C CA . TRP A 1 102 ? -11.010 1.771 21.179 1.00 90.62 102 TRP A CA 1
ATOM 764 C C . TRP A 1 102 ? -10.043 0.599 21.258 1.00 90.62 102 TRP A C 1
ATOM 766 O O . TRP A 1 102 ? -9.665 0.064 20.222 1.00 90.62 102 TRP A O 1
ATOM 776 N N . LEU A 1 103 ? -9.696 0.150 22.464 1.00 93.62 103 LEU A N 1
ATOM 777 C CA . LEU A 1 103 ? -8.895 -1.055 22.642 1.00 93.62 103 LEU A CA 1
ATOM 778 C C . LEU A 1 103 ? -9.599 -2.264 22.014 1.00 93.62 103 LEU A C 1
ATOM 780 O O . LEU A 1 103 ? -9.011 -2.943 21.181 1.00 93.62 103 LEU A O 1
ATOM 784 N N . GLY A 1 104 ? -10.875 -2.490 22.345 1.00 91.00 104 GLY A N 1
ATOM 785 C CA . GLY A 1 104 ? -11.653 -3.588 21.767 1.00 91.00 104 GLY A CA 1
ATOM 786 C C . GLY A 1 104 ? -11.805 -3.478 20.247 1.00 91.00 104 GLY A C 1
ATOM 787 O O . GLY A 1 104 ? -11.631 -4.472 19.545 1.00 91.00 104 GLY A O 1
ATOM 788 N N . PHE A 1 105 ? -12.077 -2.275 19.736 1.00 90.56 105 PHE A N 1
ATOM 789 C CA . PHE A 1 105 ? -12.196 -2.002 18.305 1.00 90.56 105 PHE A CA 1
ATOM 790 C C . PHE A 1 105 ? -10.885 -2.284 17.562 1.00 90.56 105 PHE A C 1
ATOM 792 O O . PHE A 1 105 ? -10.900 -3.009 16.572 1.00 90.56 105 PHE A O 1
ATOM 799 N N . CYS A 1 106 ? -9.752 -1.774 18.052 1.00 94.62 106 CYS A N 1
ATOM 800 C CA . CYS A 1 106 ? -8.444 -1.992 17.436 1.00 94.62 106 CYS A CA 1
ATOM 801 C C . CYS A 1 106 ? -8.001 -3.455 17.528 1.00 94.62 106 CYS A C 1
ATOM 803 O O . CYS A 1 106 ? -7.473 -3.984 16.556 1.00 94.62 106 CYS A O 1
ATOM 805 N N . THR A 1 107 ? -8.239 -4.134 18.655 1.00 95.12 107 THR A N 1
ATOM 806 C CA . THR A 1 107 ? -7.927 -5.564 18.787 1.00 95.12 107 THR A CA 1
ATOM 807 C C . THR A 1 107 ? -8.759 -6.400 17.822 1.00 95.12 107 THR A C 1
ATOM 809 O O . THR A 1 107 ? -8.205 -7.229 17.105 1.00 95.12 107 THR A O 1
ATOM 812 N N . LEU A 1 108 ? -10.075 -6.173 17.762 1.00 93.00 108 LEU A N 1
ATOM 813 C CA . LEU A 1 108 ? -10.944 -6.905 16.844 1.00 93.00 108 LEU A CA 1
ATOM 814 C C . LEU A 1 108 ? -10.604 -6.592 15.384 1.00 93.00 108 LEU A C 1
ATOM 816 O O . LEU A 1 108 ? -10.499 -7.514 14.584 1.00 93.00 108 LEU A O 1
ATOM 820 N N . GLY A 1 109 ? -10.400 -5.316 15.049 1.00 91.25 109 GLY A N 1
ATOM 821 C CA . GLY A 1 109 ? -9.994 -4.885 13.713 1.00 91.25 109 GLY A CA 1
ATOM 822 C C . GLY A 1 109 ? -8.664 -5.505 13.290 1.00 91.25 109 GLY A C 1
ATOM 823 O O . GLY A 1 109 ? -8.571 -6.041 12.193 1.00 91.25 109 GLY A O 1
ATOM 824 N N . GLY A 1 110 ? -7.674 -5.523 14.186 1.00 90.62 110 GLY A N 1
ATOM 825 C CA . GLY A 1 110 ? -6.394 -6.191 13.961 1.00 90.62 110 GLY A CA 1
ATOM 826 C C . GLY A 1 110 ? -6.567 -7.680 13.672 1.00 90.62 110 GLY A C 1
ATOM 827 O O . GLY A 1 110 ? -6.096 -8.151 12.646 1.00 90.62 110 GLY A O 1
ATOM 828 N N . VAL A 1 111 ? -7.318 -8.403 14.512 1.00 93.00 111 VAL A N 1
ATOM 829 C CA . VAL A 1 111 ? -7.601 -9.833 14.294 1.00 93.00 111 VAL A CA 1
ATOM 830 C C . VAL A 1 111 ? -8.301 -10.068 12.956 1.00 93.00 111 VAL A C 1
ATOM 832 O O . VAL A 1 111 ? -7.897 -10.961 12.217 1.00 93.00 111 VAL A O 1
ATOM 835 N N . VAL A 1 112 ? -9.325 -9.272 12.630 1.00 90.12 112 VAL A N 1
ATOM 836 C CA . VAL A 1 112 ? -10.064 -9.394 11.365 1.00 90.12 112 VAL A CA 1
ATOM 837 C C . VAL A 1 112 ? -9.138 -9.170 10.175 1.00 90.12 112 VAL A C 1
ATOM 839 O O . VAL A 1 112 ? -9.108 -10.013 9.287 1.00 90.12 112 VAL A O 1
ATOM 842 N N . PHE A 1 113 ? -8.345 -8.097 10.163 1.00 84.75 113 PHE A N 1
ATOM 843 C CA . PHE A 1 113 ? -7.444 -7.817 9.043 1.00 84.75 113 PHE A CA 1
ATOM 844 C C . PHE A 1 113 ? -6.275 -8.799 8.942 1.00 84.75 113 PHE A C 1
ATOM 846 O O . PHE A 1 113 ? -5.777 -9.012 7.842 1.00 84.75 113 PHE A O 1
ATOM 853 N N . SER A 1 114 ? -5.875 -9.448 10.040 1.00 84.19 114 SER A N 1
ATOM 854 C CA . SER A 1 114 ? -4.882 -10.527 10.000 1.00 84.19 114 SER A CA 1
ATOM 855 C C . SER A 1 114 ? -5.401 -11.817 9.355 1.00 84.19 114 SER A C 1
ATOM 857 O O . SER A 1 114 ? -4.598 -12.568 8.815 1.00 84.19 114 SER A O 1
ATOM 859 N N . VAL A 1 115 ? -6.708 -12.106 9.419 1.00 85.94 115 VAL A N 1
ATOM 860 C CA . VAL A 1 115 ? -7.284 -13.363 8.884 1.00 85.94 115 VAL A CA 1
ATOM 861 C C . VAL A 1 115 ? -8.113 -13.176 7.613 1.00 85.94 1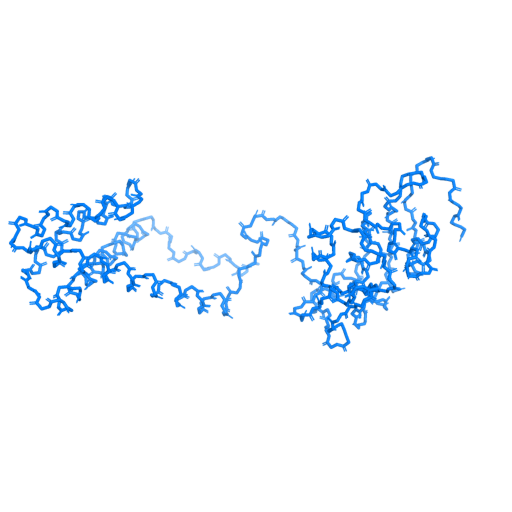15 VAL A C 1
ATOM 863 O O . VAL A 1 115 ? -8.365 -14.138 6.893 1.00 85.94 115 VAL A O 1
ATOM 866 N N . ALA A 1 116 ? -8.569 -11.956 7.355 1.00 80.38 116 ALA A N 1
ATOM 867 C CA . ALA A 1 116 ? -9.383 -11.573 6.213 1.00 80.38 116 ALA A CA 1
ATOM 868 C C . ALA A 1 116 ? -8.894 -10.210 5.696 1.00 80.38 116 ALA A C 1
ATOM 870 O O . ALA A 1 116 ? -9.541 -9.185 5.950 1.00 80.38 116 ALA A O 1
ATOM 871 N N . PRO A 1 117 ? -7.732 -10.169 5.017 1.00 72.44 117 PRO A N 1
ATOM 872 C CA . PRO A 1 117 ? -7.258 -8.946 4.389 1.00 72.44 117 PRO A CA 1
ATOM 873 C C . PRO A 1 117 ? -8.320 -8.439 3.406 1.00 72.44 117 PRO A C 1
ATOM 875 O O . PRO A 1 117 ? -8.915 -9.206 2.647 1.00 72.44 117 PRO A O 1
ATOM 878 N N . LEU A 1 118 ? -8.606 -7.138 3.458 1.00 72.06 118 LEU A N 1
ATOM 879 C CA . LEU A 1 118 ? -9.562 -6.524 2.543 1.00 72.06 118 LEU A CA 1
ATOM 880 C C . LEU A 1 118 ? -8.977 -6.548 1.130 1.00 72.06 118 LEU A C 1
ATOM 882 O O . LEU A 1 118 ? -7.925 -5.958 0.888 1.00 72.06 118 LEU A O 1
ATOM 886 N N . GLY A 1 119 ? -9.684 -7.173 0.189 1.00 76.62 119 GLY A N 1
ATOM 887 C CA . GLY A 1 119 ? -9.364 -7.036 -1.226 1.00 76.62 119 GLY A CA 1
ATOM 888 C C . GLY A 1 119 ? -9.535 -5.576 -1.638 1.00 76.62 119 GLY A C 1
ATOM 889 O O . GLY A 1 119 ? -10.661 -5.074 -1.682 1.00 76.62 119 GLY A O 1
ATOM 890 N N . LEU A 1 120 ? -8.429 -4.887 -1.934 1.00 80.81 120 LEU A N 1
ATOM 891 C CA . LEU A 1 120 ? -8.436 -3.466 -2.297 1.00 80.81 120 LEU A CA 1
ATOM 892 C C . LEU A 1 120 ? -9.373 -3.203 -3.489 1.00 80.81 120 LEU A C 1
ATOM 894 O O . LEU A 1 120 ? -10.126 -2.232 -3.496 1.00 80.81 120 LEU A O 1
ATOM 898 N N . ALA A 1 121 ? -9.389 -4.130 -4.452 1.00 86.06 121 ALA A N 1
ATOM 899 C CA . ALA A 1 121 ? -10.276 -4.088 -5.606 1.00 86.06 121 ALA A CA 1
ATOM 900 C C . ALA A 1 121 ? -11.764 -4.064 -5.221 1.00 86.06 121 ALA A C 1
ATOM 902 O O . ALA A 1 121 ? -12.516 -3.250 -5.751 1.00 86.06 121 ALA A O 1
ATOM 903 N N . GLU A 1 122 ? -12.193 -4.895 -4.264 1.00 83.69 122 GLU A N 1
ATOM 904 C CA . GLU A 1 122 ? -13.587 -4.921 -3.803 1.00 83.69 122 GLU A CA 1
ATOM 905 C C . GLU A 1 122 ? -13.938 -3.643 -3.034 1.00 83.69 122 GLU A C 1
ATOM 907 O O . GLU A 1 122 ? -14.996 -3.056 -3.264 1.00 83.69 122 GLU A O 1
ATOM 912 N N . ALA A 1 123 ? -13.028 -3.168 -2.179 1.00 85.50 123 ALA A N 1
ATOM 913 C CA . ALA A 1 123 ? -13.228 -1.944 -1.405 1.00 85.50 123 ALA A CA 1
ATOM 914 C C . ALA A 1 123 ? -13.417 -0.703 -2.297 1.00 85.50 123 ALA A C 1
ATOM 916 O O . ALA A 1 123 ? -14.218 0.173 -1.965 1.00 85.50 123 ALA A O 1
ATOM 917 N N . PHE A 1 124 ? -12.720 -0.644 -3.437 1.00 88.69 124 PHE A N 1
ATOM 918 C CA . PHE A 1 124 ? -12.840 0.439 -4.418 1.00 88.69 124 PHE A CA 1
ATOM 919 C C . PHE A 1 124 ? -13.839 0.155 -5.552 1.00 88.69 124 PHE A C 1
ATOM 921 O O . PHE A 1 124 ? -14.030 1.007 -6.417 1.00 88.69 124 PHE A O 1
ATOM 928 N N . GLY A 1 125 ? -14.504 -1.006 -5.551 1.00 90.31 125 GLY A N 1
ATOM 929 C CA . GLY A 1 125 ? -15.466 -1.383 -6.591 1.00 90.31 125 GLY A CA 1
ATOM 930 C C . GLY A 1 125 ? -14.843 -1.520 -7.984 1.00 90.31 125 GLY A C 1
ATOM 931 O O . GLY A 1 125 ? -15.499 -1.200 -8.978 1.00 90.31 125 GLY A O 1
ATOM 932 N N . LEU A 1 126 ? -13.582 -1.953 -8.063 1.00 90.88 126 LEU A N 1
ATOM 933 C CA . LEU A 1 126 ? -12.877 -2.140 -9.327 1.00 90.88 126 LEU A CA 1
ATOM 934 C C . LEU A 1 126 ? -13.511 -3.278 -10.136 1.00 90.88 126 LEU A C 1
ATOM 936 O O . LEU A 1 126 ? -13.874 -4.325 -9.603 1.00 90.88 126 LEU A O 1
ATOM 940 N N . THR A 1 127 ? -13.629 -3.067 -11.446 1.00 92.19 127 THR A N 1
ATOM 941 C CA . THR A 1 127 ? -14.069 -4.090 -12.409 1.00 92.19 127 THR A CA 1
ATOM 942 C C . THR A 1 127 ? -12.911 -4.912 -12.966 1.00 92.19 127 THR A C 1
ATOM 944 O O . THR A 1 127 ? -13.147 -5.908 -13.646 1.00 92.19 127 THR A O 1
ATOM 947 N N . VAL A 1 128 ? -11.678 -4.483 -12.696 1.00 90.56 128 VAL A N 1
ATOM 948 C CA . VAL A 1 128 ? -10.439 -5.160 -13.078 1.00 90.56 128 VAL A CA 1
ATOM 949 C C . VAL A 1 128 ? -9.927 -6.008 -11.923 1.00 90.56 128 VAL A C 1
ATOM 951 O O . VAL A 1 128 ? -10.120 -5.671 -10.752 1.00 90.56 128 VAL A O 1
ATOM 954 N N . GLU A 1 129 ? -9.261 -7.104 -12.261 1.00 90.12 129 GLU A N 1
ATOM 955 C CA . GLU A 1 129 ? -8.517 -7.897 -11.294 1.00 90.12 129 GLU A CA 1
ATOM 956 C C . GLU A 1 129 ? -7.203 -7.180 -10.963 1.00 90.12 129 GLU A C 1
ATOM 958 O O . GLU A 1 129 ? -6.469 -6.768 -11.859 1.00 90.12 129 GLU A O 1
ATOM 963 N N . LEU A 1 130 ? -6.940 -6.975 -9.671 1.00 92.31 130 LEU A N 1
ATOM 964 C CA . LEU A 1 130 ? -5.738 -6.303 -9.181 1.00 92.31 130 LEU A CA 1
ATOM 965 C C . LEU A 1 130 ? -4.909 -7.310 -8.392 1.00 92.31 130 LEU A C 1
ATOM 967 O O . LEU A 1 130 ? -5.271 -7.656 -7.267 1.00 92.31 130 LEU A O 1
ATOM 971 N N . LEU A 1 131 ? -3.806 -7.753 -8.989 1.00 92.56 131 LEU A N 1
ATOM 972 C CA . LEU A 1 131 ? -2.894 -8.730 -8.407 1.00 92.56 131 LEU A CA 1
ATOM 973 C C . LEU A 1 131 ? -1.585 -8.035 -8.006 1.00 92.56 131 LEU A C 1
ATOM 975 O O . LEU A 1 131 ? -0.917 -7.463 -8.870 1.00 92.56 131 LEU A O 1
ATOM 979 N N . PRO A 1 132 ? -1.198 -8.051 -6.718 1.00 93.50 132 PRO A N 1
ATOM 980 C CA . PRO A 1 132 ? 0.173 -7.748 -6.324 1.00 93.50 132 PRO A CA 1
ATOM 981 C C . PRO A 1 132 ? 1.132 -8.726 -7.007 1.00 93.50 132 PRO A C 1
ATOM 983 O O . PRO A 1 132 ? 0.810 -9.902 -7.143 1.00 93.50 132 PRO A O 1
ATOM 986 N N . MET A 1 133 ? 2.320 -8.262 -7.404 1.00 95.19 133 MET A N 1
ATOM 987 C CA . MET A 1 133 ? 3.324 -9.119 -8.055 1.00 95.19 133 MET A CA 1
ATOM 988 C C . MET A 1 133 ? 3.722 -10.333 -7.199 1.00 95.19 133 MET A C 1
ATOM 990 O O . MET A 1 133 ? 4.073 -11.370 -7.748 1.00 95.19 133 MET A O 1
ATOM 994 N N . SER A 1 134 ? 3.662 -10.202 -5.870 1.00 95.44 134 SER A N 1
ATOM 995 C CA . SER A 1 134 ? 3.945 -11.236 -4.876 1.00 95.44 134 SER A CA 1
ATOM 996 C C . SER A 1 134 ? 3.258 -10.877 -3.550 1.00 95.44 134 SER A C 1
ATOM 998 O O . SER A 1 134 ? 3.001 -9.696 -3.295 1.00 95.44 134 SER A O 1
ATOM 1000 N N . ASP A 1 135 ? 2.985 -11.883 -2.716 1.00 93.12 135 ASP A N 1
ATOM 1001 C CA . ASP A 1 135 ? 2.601 -11.695 -1.308 1.00 93.12 135 ASP A CA 1
ATOM 1002 C C . ASP A 1 135 ? 3.830 -11.566 -0.382 1.00 93.12 135 ASP A C 1
ATOM 1004 O O . ASP A 1 135 ? 3.701 -11.168 0.780 1.00 93.12 135 ASP A O 1
ATOM 1008 N N . ASP A 1 136 ? 5.023 -11.885 -0.891 1.00 95.44 136 ASP A N 1
ATOM 1009 C CA . ASP A 1 136 ? 6.282 -11.813 -0.160 1.00 95.44 136 ASP A CA 1
ATOM 1010 C C . ASP A 1 136 ? 6.868 -10.388 -0.195 1.00 95.44 136 ASP A C 1
ATOM 1012 O O . ASP A 1 136 ? 6.692 -9.642 -1.166 1.00 95.44 136 ASP A O 1
ATOM 1016 N N . PRO A 1 137 ? 7.589 -9.970 0.860 1.00 96.12 137 PRO A N 1
ATOM 1017 C CA . PRO A 1 137 ? 8.140 -8.625 0.933 1.00 96.12 137 PRO A CA 1
ATOM 1018 C C . PRO A 1 137 ? 9.316 -8.441 -0.036 1.00 96.12 137 PRO A C 1
ATOM 1020 O O . PRO A 1 137 ? 10.374 -9.042 0.137 1.00 96.12 137 PRO A O 1
ATOM 1023 N N . VAL A 1 138 ? 9.163 -7.516 -0.987 1.00 97.44 138 VAL A N 1
ATOM 1024 C CA . VAL A 1 138 ? 10.246 -7.041 -1.861 1.00 97.44 138 VAL A CA 1
ATOM 1025 C C . VAL A 1 138 ? 10.369 -5.527 -1.742 1.00 97.44 138 VAL A C 1
ATOM 1027 O O . VAL A 1 138 ? 9.397 -4.796 -1.940 1.00 97.44 138 VAL A O 1
ATOM 1030 N N . ALA A 1 139 ? 11.568 -5.044 -1.418 1.00 97.44 139 ALA A N 1
ATOM 1031 C CA . ALA A 1 139 ? 11.846 -3.619 -1.266 1.00 97.44 139 ALA A CA 1
ATOM 1032 C C . ALA A 1 139 ? 12.866 -3.143 -2.304 1.00 97.44 139 ALA A C 1
ATOM 1034 O O . ALA A 1 139 ? 13.951 -3.705 -2.428 1.00 97.44 139 ALA A O 1
ATOM 1035 N N . THR A 1 140 ? 12.539 -2.065 -3.018 1.00 97.56 140 THR A N 1
ATOM 1036 C CA . THR A 1 140 ? 13.495 -1.397 -3.911 1.00 97.56 140 THR A CA 1
ATOM 1037 C C . THR A 1 140 ? 14.416 -0.504 -3.085 1.00 97.56 140 THR A C 1
ATOM 1039 O O . THR A 1 140 ? 13.960 0.457 -2.453 1.00 97.56 140 THR A O 1
ATOM 1042 N N . VAL A 1 141 ? 15.705 -0.827 -3.091 1.00 97.56 141 VAL A N 1
ATOM 1043 C CA . VAL A 1 141 ? 16.762 -0.109 -2.379 1.00 97.56 141 VAL A CA 1
ATOM 1044 C C . VAL A 1 141 ? 17.685 0.540 -3.401 1.00 97.56 141 VAL A C 1
ATOM 1046 O O . VAL A 1 141 ? 18.191 -0.120 -4.305 1.00 97.56 141 VAL A O 1
ATOM 1049 N N . VAL A 1 142 ? 17.889 1.844 -3.256 1.00 96.44 142 VAL A N 1
ATOM 1050 C CA . VAL A 1 142 ? 18.788 2.639 -4.091 1.00 96.44 142 VAL A CA 1
ATOM 1051 C C . VAL A 1 142 ? 20.102 2.790 -3.335 1.00 96.44 142 VAL A C 1
ATOM 1053 O O . VAL A 1 142 ? 20.102 3.242 -2.188 1.00 96.44 142 VAL A O 1
ATOM 1056 N N . HIS A 1 143 ? 21.205 2.385 -3.957 1.00 96.31 143 HIS A N 1
ATOM 1057 C CA . HIS A 1 143 ? 22.551 2.571 -3.419 1.00 96.31 143 HIS A CA 1
ATOM 1058 C C . HIS A 1 143 ? 23.129 3.869 -3.966 1.00 96.31 143 HIS A C 1
ATOM 1060 O O . HIS A 1 143 ? 23.077 4.110 -5.173 1.00 96.31 143 HIS A O 1
ATOM 1066 N N . THR A 1 144 ? 23.644 4.704 -3.070 1.00 95.00 144 THR A N 1
ATOM 1067 C CA . THR A 1 144 ? 24.223 6.016 -3.373 1.00 95.00 144 THR A CA 1
ATOM 1068 C C . THR A 1 144 ? 25.502 6.202 -2.559 1.00 95.00 144 THR A C 1
ATOM 1070 O O . THR A 1 144 ? 25.774 5.433 -1.632 1.00 95.00 144 THR A O 1
ATOM 1073 N N . GLU A 1 145 ? 26.247 7.273 -2.834 1.00 94.00 145 GLU A N 1
ATOM 1074 C CA . GLU A 1 145 ? 27.439 7.643 -2.055 1.00 94.00 145 GLU A CA 1
ATOM 1075 C C . GLU A 1 145 ? 27.144 7.917 -0.564 1.00 94.00 145 GLU A C 1
ATOM 1077 O O . GLU A 1 145 ? 28.029 7.807 0.288 1.00 94.00 145 GLU A O 1
ATOM 1082 N N . GLU A 1 146 ? 25.892 8.245 -0.230 1.00 94.56 146 GLU A N 1
ATOM 1083 C CA . GLU A 1 146 ? 25.425 8.489 1.141 1.00 94.56 146 GLU A CA 1
ATOM 1084 C C . GLU A 1 146 ? 24.999 7.194 1.862 1.00 94.56 146 GLU A C 1
ATOM 1086 O O . GLU A 1 146 ? 24.764 7.196 3.073 1.00 94.56 146 GLU A O 1
ATOM 1091 N N . GLY A 1 147 ? 24.942 6.074 1.135 1.00 96.69 147 GLY A N 1
ATOM 1092 C CA . GLY A 1 147 ? 24.549 4.756 1.622 1.00 96.69 147 GLY A CA 1
ATOM 1093 C C . GLY A 1 147 ? 23.234 4.239 1.019 1.00 96.69 147 GLY A C 1
ATOM 1094 O O . GLY A 1 147 ? 22.557 4.934 0.262 1.00 96.69 147 GLY A O 1
ATOM 1095 N N . PRO A 1 148 ? 22.850 2.989 1.337 1.00 97.25 148 PRO A N 1
ATOM 1096 C CA . PRO A 1 148 ? 21.622 2.391 0.825 1.00 97.25 148 PRO A CA 1
ATOM 1097 C C . PRO A 1 148 ? 20.381 3.011 1.475 1.00 97.25 148 PRO A C 1
ATOM 1099 O O . PRO A 1 148 ? 20.277 3.055 2.703 1.00 97.25 148 PRO A O 1
ATOM 1102 N N . MET A 1 149 ? 19.395 3.389 0.664 1.00 97.31 149 MET A N 1
ATOM 1103 C CA . MET A 1 149 ? 18.122 3.950 1.129 1.00 97.31 149 MET A CA 1
ATOM 1104 C C . MET A 1 149 ? 16.924 3.339 0.403 1.00 97.31 149 MET A C 1
ATOM 1106 O O . MET A 1 149 ? 17.024 2.859 -0.728 1.00 97.31 149 MET A O 1
ATOM 1110 N N . HIS A 1 150 ? 15.760 3.342 1.052 1.00 97.50 150 HIS A N 1
ATOM 1111 C CA . HIS A 1 150 ? 14.531 2.872 0.411 1.00 97.50 150 HIS A CA 1
ATOM 1112 C C . HIS A 1 150 ? 14.142 3.815 -0.740 1.00 97.50 150 HIS A C 1
ATOM 1114 O O . HIS A 1 150 ? 14.275 5.030 -0.610 1.00 97.50 150 HIS A O 1
ATOM 1120 N N . PHE A 1 151 ? 13.587 3.301 -1.842 1.00 95.81 151 PHE A N 1
ATOM 1121 C CA . PHE A 1 151 ? 13.249 4.131 -3.011 1.00 95.81 151 PHE A CA 1
ATOM 1122 C C . PHE A 1 151 ? 12.361 5.348 -2.679 1.00 95.81 151 PHE A C 1
ATOM 1124 O O . PHE A 1 151 ? 12.563 6.437 -3.207 1.00 95.81 151 PHE A O 1
ATOM 1131 N N . GLN A 1 152 ? 11.403 5.198 -1.759 1.00 94.25 152 GLN A N 1
ATOM 1132 C CA . GLN A 1 152 ? 10.569 6.324 -1.304 1.00 94.25 152 GLN A CA 1
ATOM 1133 C C . GLN A 1 152 ? 11.365 7.387 -0.533 1.00 94.25 152 GLN A C 1
ATOM 1135 O O . GLN A 1 152 ? 11.055 8.567 -0.633 1.00 94.25 152 GLN A O 1
ATOM 1140 N N . GLU A 1 153 ? 12.391 6.996 0.220 1.00 96.06 153 GLU A N 1
ATOM 1141 C CA . GLU A 1 153 ? 13.274 7.944 0.904 1.00 96.06 153 GLU A CA 1
ATOM 1142 C C . GLU A 1 153 ? 14.144 8.700 -0.106 1.00 96.06 153 GLU A C 1
ATOM 1144 O O . GLU A 1 153 ? 14.221 9.928 -0.049 1.00 96.06 153 GLU A O 1
ATOM 1149 N N . PHE A 1 154 ? 14.711 7.990 -1.082 1.00 94.62 154 PHE A N 1
ATOM 1150 C CA . PHE A 1 154 ? 15.438 8.589 -2.201 1.00 94.62 154 PHE A CA 1
ATOM 1151 C C . PHE A 1 154 ? 14.581 9.620 -2.953 1.00 94.62 154 PHE A C 1
ATOM 1153 O O . PHE A 1 154 ? 14.974 10.773 -3.128 1.00 94.62 154 PHE A O 1
ATOM 1160 N N . TRP A 1 155 ? 13.375 9.226 -3.364 1.00 92.31 155 TRP A N 1
ATOM 1161 C CA . TRP A 1 155 ? 12.556 10.054 -4.243 1.00 92.31 155 TRP A CA 1
ATOM 1162 C C . TRP A 1 155 ? 11.789 11.155 -3.508 1.00 92.31 155 TRP A C 1
ATOM 1164 O O . TRP A 1 155 ? 11.763 12.297 -3.956 1.00 92.31 155 TRP A O 1
ATOM 1174 N N . VAL A 1 156 ? 11.155 10.840 -2.375 1.00 92.25 156 VAL A N 1
ATOM 1175 C CA . VAL A 1 156 ? 10.274 11.789 -1.678 1.00 92.25 156 VAL A CA 1
ATOM 1176 C C . VAL A 1 156 ? 11.060 12.674 -0.720 1.00 92.25 156 VAL A C 1
ATOM 1178 O O . VAL A 1 156 ? 10.846 13.884 -0.708 1.00 92.25 156 VAL A O 1
ATOM 1181 N N . ALA A 1 157 ? 11.954 12.098 0.089 1.00 93.56 157 ALA A N 1
ATOM 1182 C CA . ALA A 1 157 ? 12.689 12.875 1.087 1.00 93.56 157 ALA A CA 1
ATOM 1183 C C . ALA A 1 157 ? 13.874 13.632 0.468 1.00 93.56 157 ALA A C 1
ATOM 1185 O O . ALA A 1 157 ? 14.094 14.789 0.821 1.00 93.56 157 ALA A O 1
ATOM 1186 N N . HIS A 1 158 ? 14.584 13.013 -0.480 1.00 91.69 158 HIS A N 1
ATOM 1187 C CA . HIS A 1 158 ? 15.767 13.606 -1.117 1.00 91.69 158 HIS A CA 1
ATOM 1188 C C . HIS A 1 158 ? 15.505 14.149 -2.529 1.00 91.69 158 HIS A C 1
ATOM 1190 O O . HIS A 1 158 ? 16.422 14.659 -3.169 1.00 91.69 158 HIS A O 1
ATOM 1196 N N . GLY A 1 159 ? 14.266 14.063 -3.029 1.00 90.25 159 GLY A N 1
ATOM 1197 C CA . GLY A 1 159 ? 13.891 14.601 -4.341 1.00 90.25 159 GLY A CA 1
ATOM 1198 C C . GLY A 1 159 ? 14.615 13.945 -5.520 1.00 90.25 159 GLY A C 1
ATOM 1199 O O . GLY A 1 159 ? 14.711 14.571 -6.571 1.00 90.25 159 GLY A O 1
ATOM 1200 N N . GLY A 1 160 ? 15.177 12.745 -5.335 1.00 89.12 160 GLY A N 1
ATOM 1201 C CA . GLY A 1 160 ? 16.041 12.089 -6.319 1.00 89.12 160 GLY A CA 1
ATOM 1202 C C . GLY A 1 160 ? 17.419 12.739 -6.496 1.00 89.12 160 GLY A C 1
ATOM 1203 O O . GLY A 1 160 ? 18.079 12.479 -7.491 1.00 89.12 160 GLY A O 1
ATOM 1204 N N . GLY A 1 161 ? 17.844 13.604 -5.570 1.00 89.62 161 GLY A N 1
ATOM 1205 C CA . GLY A 1 161 ? 19.097 14.355 -5.683 1.00 89.62 161 GLY A CA 1
ATOM 1206 C C . GLY A 1 161 ? 20.393 13.528 -5.608 1.00 89.62 161 GLY A C 1
ATOM 1207 O O . GLY A 1 161 ? 21.308 13.828 -6.375 1.00 89.62 161 GLY A O 1
ATOM 1208 N N . PRO A 1 162 ? 20.523 12.537 -4.701 1.00 92.12 162 PRO A N 1
ATOM 1209 C CA . PRO A 1 162 ? 21.746 11.740 -4.589 1.00 92.12 162 PRO A CA 1
ATOM 1210 C C . PRO A 1 162 ? 22.062 10.956 -5.871 1.00 92.12 162 PRO A C 1
ATOM 1212 O O . PRO A 1 162 ? 21.162 10.430 -6.521 1.00 92.12 162 PRO A O 1
ATOM 1215 N N . ALA A 1 163 ? 23.342 10.823 -6.224 1.00 91.88 163 ALA A N 1
ATOM 1216 C CA . ALA A 1 163 ? 23.738 10.040 -7.394 1.00 91.88 163 ALA A CA 1
ATOM 1217 C C . ALA A 1 163 ? 23.476 8.541 -7.166 1.00 91.88 163 ALA A C 1
ATOM 1219 O O . ALA A 1 163 ? 23.892 7.976 -6.151 1.00 91.88 163 ALA A O 1
ATOM 1220 N N . VAL A 1 164 ? 22.796 7.894 -8.115 1.00 93.81 164 VAL A N 1
ATOM 1221 C CA . VAL A 1 164 ? 22.494 6.461 -8.0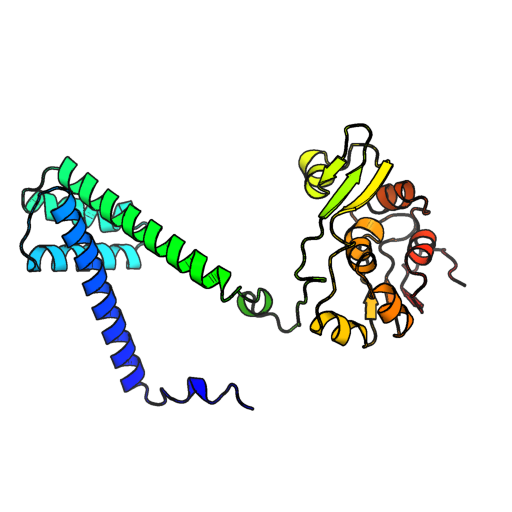35 1.00 93.81 164 VAL A CA 1
ATOM 1222 C C . VAL A 1 164 ? 23.688 5.644 -8.526 1.00 93.81 164 VAL A C 1
ATOM 1224 O O . VAL A 1 164 ? 24.122 5.794 -9.665 1.00 93.81 164 VAL A O 1
ATOM 1227 N N . GLU A 1 165 ? 24.191 4.748 -7.679 1.00 93.69 165 GLU A N 1
ATOM 1228 C CA . GLU A 1 165 ? 25.265 3.803 -8.012 1.00 93.69 165 GLU A CA 1
ATOM 1229 C C . GLU A 1 165 ? 24.714 2.454 -8.486 1.00 93.69 165 GLU A C 1
ATOM 1231 O O . GLU A 1 165 ? 25.251 1.845 -9.408 1.00 93.69 165 GLU A O 1
ATOM 1236 N N . SER A 1 166 ? 23.654 1.958 -7.838 1.00 94.12 166 SER A N 1
ATOM 1237 C CA . SER A 1 166 ? 22.954 0.729 -8.233 1.00 94.12 166 SER A CA 1
ATOM 1238 C C . SER A 1 166 ? 21.567 0.629 -7.591 1.00 94.12 166 SER A C 1
ATOM 1240 O O . SER A 1 166 ? 21.229 1.375 -6.667 1.00 94.12 166 SER A O 1
ATOM 1242 N N . VAL A 1 167 ? 20.752 -0.310 -8.077 1.00 96.00 167 VAL A N 1
ATOM 1243 C CA . VAL A 1 167 ? 19.421 -0.618 -7.537 1.00 96.00 167 VAL A CA 1
ATOM 1244 C C . VAL A 1 167 ? 19.366 -2.092 -7.136 1.00 96.00 167 VAL A C 1
ATOM 1246 O O . VAL A 1 167 ? 19.696 -2.971 -7.928 1.00 96.00 167 VAL A O 1
ATOM 1249 N N . GLU A 1 168 ? 18.940 -2.356 -5.904 1.00 96.25 168 GLU A N 1
ATOM 1250 C CA . GLU A 1 168 ? 18.766 -3.687 -5.317 1.00 96.25 168 GLU A CA 1
ATOM 1251 C C . GLU A 1 168 ? 17.271 -3.947 -5.074 1.00 96.25 168 GLU A C 1
ATOM 1253 O O . GLU A 1 168 ? 16.572 -3.112 -4.495 1.00 96.25 168 GLU A O 1
ATOM 1258 N N . PHE A 1 169 ? 16.778 -5.126 -5.456 1.00 97.50 169 PHE A N 1
ATOM 1259 C CA . PHE A 1 169 ? 15.433 -5.593 -5.099 1.00 97.50 169 PHE A CA 1
ATOM 1260 C C . PHE A 1 169 ? 15.525 -6.552 -3.914 1.00 97.50 169 PHE A C 1
ATOM 1262 O O . PHE A 1 169 ? 15.532 -7.773 -4.068 1.00 97.50 169 PHE A O 1
ATOM 1269 N N . ARG A 1 170 ? 15.646 -5.996 -2.710 1.00 97.69 170 ARG A N 1
ATOM 1270 C CA . ARG A 1 170 ? 15.886 -6.769 -1.489 1.00 97.69 170 ARG A CA 1
ATOM 1271 C C . ARG A 1 170 ? 14.709 -7.691 -1.178 1.00 97.69 170 ARG A C 1
ATOM 1273 O O . ARG A 1 170 ? 13.585 -7.202 -1.047 1.00 97.69 170 ARG A O 1
ATOM 1280 N N . GLY A 1 171 ? 14.983 -8.983 -1.003 1.00 97.12 171 GLY A N 1
ATOM 1281 C CA . GLY A 1 171 ? 13.986 -10.017 -0.713 1.00 97.12 171 GLY A CA 1
ATOM 1282 C C . GLY A 1 171 ? 13.459 -10.734 -1.957 1.00 97.12 171 GLY A C 1
ATOM 1283 O O . GLY A 1 171 ? 12.813 -11.774 -1.817 1.00 97.12 171 GLY A O 1
ATOM 1284 N N . SER A 1 172 ? 13.768 -10.227 -3.160 1.00 96.62 172 SER A N 1
ATOM 1285 C CA . SER A 1 172 ? 13.346 -10.839 -4.430 1.00 96.62 172 SER A CA 1
ATOM 1286 C C . SER A 1 172 ? 13.839 -12.277 -4.586 1.00 96.62 172 SER A C 1
ATOM 1288 O O . SER A 1 172 ? 13.109 -13.114 -5.102 1.00 96.62 172 SER A O 1
ATOM 1290 N N . GLU A 1 173 ? 15.009 -12.600 -4.033 1.00 95.31 173 GLU A N 1
ATOM 1291 C CA . GLU A 1 173 ? 15.620 -13.931 -4.052 1.00 95.31 173 GLU A CA 1
ATOM 1292 C C . GLU A 1 173 ? 14.807 -15.018 -3.330 1.00 95.31 173 GLU A C 1
ATOM 1294 O O . GLU A 1 173 ? 15.057 -16.206 -3.516 1.00 95.31 173 GLU A O 1
ATOM 1299 N N . SER A 1 174 ? 13.869 -14.614 -2.472 1.00 95.62 174 SER A N 1
ATOM 1300 C CA . SER A 1 174 ? 13.000 -15.512 -1.701 1.00 95.62 174 SER A CA 1
ATOM 1301 C C . SER A 1 174 ? 11.516 -15.318 -2.003 1.00 95.62 174 SER A C 1
ATOM 1303 O O . SER A 1 174 ? 10.690 -16.077 -1.500 1.00 95.62 174 SER A O 1
ATOM 1305 N N . ALA A 1 175 ? 11.188 -14.303 -2.801 1.00 97.12 175 ALA A N 1
ATOM 1306 C CA . ALA A 1 175 ? 9.829 -13.948 -3.156 1.00 97.12 175 ALA A CA 1
ATOM 1307 C C . ALA A 1 175 ? 9.378 -14.707 -4.404 1.00 97.12 175 ALA A C 1
ATOM 1309 O O . ALA A 1 175 ? 10.154 -14.944 -5.332 1.00 97.12 175 ALA A O 1
ATOM 1310 N N . SER A 1 176 ? 8.097 -15.059 -4.457 1.00 96.94 176 SER A N 1
ATOM 1311 C CA . SER A 1 176 ? 7.509 -15.731 -5.618 1.00 96.94 176 SER A CA 1
ATOM 1312 C C . SER A 1 176 ? 6.233 -15.039 -6.087 1.00 96.94 176 SER A C 1
ATOM 1314 O O . SER A 1 176 ? 5.459 -14.554 -5.256 1.00 96.94 176 SER A O 1
ATOM 1316 N N . PRO A 1 177 ? 5.947 -15.014 -7.402 1.00 97.00 177 PRO A N 1
ATOM 1317 C CA . PRO A 1 177 ? 4.626 -14.630 -7.862 1.00 97.00 177 PRO A CA 1
ATOM 1318 C C . PRO A 1 177 ? 3.600 -15.667 -7.402 1.00 97.00 177 PRO A C 1
ATOM 1320 O O . PRO A 1 177 ? 3.874 -16.874 -7.378 1.00 97.00 177 PRO A O 1
ATOM 1323 N N . THR A 1 178 ? 2.405 -15.193 -7.054 1.00 94.88 178 THR A N 1
ATOM 1324 C CA . THR A 1 178 ? 1.290 -16.065 -6.672 1.00 94.88 178 THR A CA 1
ATOM 1325 C C . THR A 1 178 ? 0.809 -16.886 -7.872 1.00 94.88 178 THR A C 1
ATOM 1327 O O . THR A 1 178 ? 1.049 -16.529 -9.028 1.00 94.88 178 THR A O 1
ATOM 1330 N N . ASP A 1 179 ? 0.081 -17.977 -7.624 1.00 95.81 179 ASP A N 1
ATOM 1331 C CA . ASP A 1 179 ? -0.501 -18.794 -8.702 1.00 95.81 179 ASP A CA 1
ATOM 1332 C C . ASP A 1 179 ? -1.433 -17.985 -9.619 1.00 95.81 179 ASP A C 1
ATOM 1334 O O . ASP A 1 179 ? -1.552 -18.280 -10.810 1.00 95.81 179 ASP A O 1
ATOM 1338 N N . ASP A 1 180 ? -2.088 -16.957 -9.077 1.00 94.94 180 ASP A N 1
ATOM 1339 C CA . ASP A 1 180 ? -2.955 -16.062 -9.840 1.00 94.94 180 ASP A CA 1
ATOM 1340 C C . ASP A 1 180 ? -2.145 -15.155 -10.769 1.00 94.94 180 ASP A C 1
ATOM 1342 O O . ASP A 1 180 ? -2.498 -15.027 -11.942 1.00 94.94 180 ASP A O 1
ATOM 1346 N N . VAL A 1 181 ? -1.009 -14.623 -10.302 1.00 96.62 181 VAL A N 1
ATOM 1347 C CA . VAL A 1 181 ? -0.072 -13.866 -11.149 1.00 96.62 181 VAL A CA 1
ATOM 1348 C C . VAL A 1 181 ? 0.507 -14.759 -12.243 1.00 96.62 181 VAL A C 1
ATOM 1350 O O . VAL A 1 181 ? 0.492 -14.373 -13.410 1.00 96.62 181 VAL A O 1
ATOM 1353 N N . ARG A 1 182 ? 0.960 -15.975 -11.906 1.00 96.81 182 ARG A N 1
ATOM 1354 C CA . ARG A 1 182 ? 1.506 -16.923 -12.896 1.00 96.81 182 ARG A CA 1
ATOM 1355 C C . ARG A 1 182 ? 0.488 -17.249 -13.987 1.00 96.81 182 ARG A C 1
ATOM 1357 O O . ARG A 1 182 ? 0.840 -17.300 -15.160 1.00 96.81 182 ARG A O 1
ATOM 1364 N N . ARG A 1 183 ? -0.780 -17.438 -13.610 1.00 96.62 183 ARG A N 1
ATOM 1365 C CA . ARG A 1 183 ? -1.869 -17.672 -14.565 1.00 96.62 183 ARG A CA 1
ATOM 1366 C C . ARG A 1 183 ? -2.136 -16.448 -15.433 1.00 96.62 183 ARG A C 1
ATOM 1368 O O . ARG A 1 183 ? -2.277 -16.605 -16.639 1.00 96.62 183 ARG A O 1
ATOM 1375 N N . ALA A 1 184 ? -2.175 -15.254 -14.845 1.00 96.44 184 ALA A N 1
ATOM 1376 C CA . ALA A 1 184 ? -2.395 -14.019 -15.594 1.00 96.44 184 ALA A CA 1
ATOM 1377 C C . ALA A 1 184 ? -1.275 -13.755 -16.617 1.00 96.44 184 ALA A C 1
ATOM 1379 O O . ALA A 1 184 ? -1.558 -13.339 -17.734 1.00 96.44 184 ALA A O 1
ATOM 1380 N N . LEU A 1 185 ? -0.020 -14.054 -16.267 1.00 96.88 185 LEU A N 1
ATOM 1381 C CA . LEU A 1 185 ? 1.130 -13.893 -17.164 1.00 96.88 185 LEU A CA 1
ATOM 1382 C C . LEU A 1 185 ? 1.200 -14.936 -18.292 1.00 96.88 185 LEU A C 1
ATOM 1384 O O . LEU A 1 185 ? 2.015 -14.780 -19.192 1.00 96.88 185 LEU A O 1
ATOM 1388 N N . SER A 1 186 ? 0.364 -15.981 -18.268 1.00 95.69 186 SER A N 1
ATOM 1389 C CA . SER A 1 186 ? 0.274 -16.947 -19.375 1.00 95.69 186 SER A CA 1
ATOM 1390 C C . SER A 1 186 ? -0.591 -16.467 -20.551 1.00 95.69 186 SER A C 1
ATOM 1392 O O . SER A 1 186 ? -0.555 -17.069 -21.623 1.00 95.69 186 SER A O 1
ATOM 1394 N N . ASP A 1 187 ? -1.349 -15.383 -20.365 1.00 96.50 187 ASP A N 1
ATOM 1395 C CA . ASP A 1 187 ? -2.074 -14.685 -21.428 1.00 96.50 187 ASP A CA 1
ATOM 1396 C C . ASP A 1 187 ? -1.185 -13.592 -22.064 1.00 96.50 187 ASP A C 1
ATOM 1398 O O . ASP A 1 187 ? -0.140 -13.252 -21.504 1.00 96.50 187 ASP A O 1
ATOM 1402 N N . PRO A 1 188 ? -1.554 -13.014 -23.227 1.00 98.12 188 PRO A N 1
ATOM 1403 C CA . PRO A 1 188 ? -0.812 -11.897 -23.812 1.00 98.12 188 PRO A CA 1
ATOM 1404 C C . PRO A 1 188 ? -0.685 -10.704 -22.855 1.00 98.12 188 PRO A C 1
ATOM 1406 O O . PRO A 1 188 ? -1.675 -10.254 -22.269 1.00 98.12 188 PRO A O 1
ATOM 1409 N N . VAL A 1 189 ? 0.524 -10.155 -22.740 1.00 98.31 189 VAL A N 1
ATOM 1410 C CA . VAL A 1 189 ? 0.873 -9.118 -21.761 1.00 98.31 189 VAL A CA 1
ATOM 1411 C C . VAL A 1 189 ? 1.122 -7.778 -22.443 1.00 98.31 189 VAL A C 1
ATOM 1413 O O . VAL A 1 189 ? 1.778 -7.683 -23.480 1.00 98.31 189 VAL A O 1
ATOM 1416 N N . VAL A 1 190 ? 0.637 -6.711 -21.809 1.00 98.38 190 VAL A N 1
ATOM 1417 C CA . VAL A 1 190 ? 1.031 -5.339 -22.133 1.00 98.38 190 VAL A CA 1
ATOM 1418 C C . VAL A 1 190 ? 1.852 -4.778 -20.980 1.00 98.38 190 VAL A C 1
ATOM 1420 O O . VAL A 1 190 ? 1.340 -4.631 -19.869 1.00 98.38 190 VAL A O 1
ATOM 1423 N N . VAL A 1 191 ? 3.108 -4.423 -21.248 1.00 98.00 191 VAL A N 1
ATOM 1424 C CA . VAL A 1 191 ? 3.932 -3.663 -20.302 1.00 98.00 191 VAL A CA 1
ATOM 1425 C C . VAL A 1 191 ? 3.666 -2.181 -20.540 1.00 98.00 191 VAL A C 1
ATOM 1427 O O . VAL A 1 191 ? 3.985 -1.641 -21.597 1.00 98.00 191 VAL A O 1
ATOM 1430 N N . GLY A 1 192 ? 3.034 -1.520 -19.569 1.00 95.69 192 GLY A N 1
ATOM 1431 C CA . GLY A 1 192 ? 2.727 -0.092 -19.665 1.00 95.69 192 GLY A CA 1
ATOM 1432 C C . GLY A 1 192 ? 3.980 0.802 -19.647 1.00 95.69 192 GLY A C 1
ATOM 1433 O O . GLY A 1 192 ? 5.057 0.335 -19.271 1.00 95.69 192 GLY A O 1
ATOM 1434 N N . PRO A 1 193 ? 3.837 2.105 -19.966 1.00 95.00 193 PRO A N 1
ATOM 1435 C CA . PRO A 1 193 ? 4.935 3.077 -20.029 1.00 95.00 193 PRO A CA 1
ATOM 1436 C C . PRO A 1 193 ? 5.406 3.494 -18.626 1.00 95.00 193 PRO A C 1
ATOM 1438 O O . PRO A 1 193 ? 5.221 4.626 -18.184 1.00 95.00 193 PRO A O 1
ATOM 1441 N N . SER A 1 194 ? 5.960 2.538 -17.883 1.00 93.44 194 SER A N 1
ATOM 1442 C CA . SER A 1 194 ? 6.457 2.699 -16.513 1.00 93.44 194 SER A CA 1
ATOM 1443 C C . SER A 1 194 ? 7.983 2.679 -16.468 1.00 93.44 194 SER A C 1
ATOM 1445 O O . SER A 1 194 ? 8.647 2.345 -17.447 1.00 93.44 194 SER A O 1
ATOM 1447 N N . ASN A 1 195 ? 8.553 3.011 -15.308 1.00 93.44 195 ASN A N 1
ATOM 1448 C CA . ASN A 1 195 ? 9.997 2.966 -15.119 1.00 93.44 195 ASN A CA 1
ATOM 1449 C C . ASN A 1 195 ? 10.514 1.510 -15.232 1.00 93.44 195 ASN A C 1
ATOM 1451 O O . ASN A 1 195 ? 10.125 0.667 -14.412 1.00 93.44 195 ASN A O 1
ATOM 1455 N N . PRO A 1 196 ? 11.406 1.206 -16.193 1.00 94.56 196 PRO A N 1
ATOM 1456 C CA . PRO A 1 196 ? 11.888 -0.156 -16.422 1.00 94.56 196 PRO A CA 1
ATOM 1457 C C . PRO A 1 196 ? 12.736 -0.703 -15.280 1.00 94.56 196 PRO A C 1
ATOM 1459 O O . PRO A 1 196 ? 12.808 -1.915 -15.095 1.00 94.56 196 PRO A O 1
ATOM 1462 N N . VAL A 1 197 ? 13.349 0.176 -14.489 1.00 94.75 197 VAL A N 1
ATOM 1463 C CA . VAL A 1 197 ? 14.203 -0.207 -13.369 1.00 94.75 197 VAL A CA 1
ATOM 1464 C C . VAL A 1 197 ? 13.366 -0.408 -12.115 1.00 94.75 197 VAL A C 1
ATOM 1466 O O . VAL A 1 197 ? 13.367 -1.490 -11.554 1.00 94.75 197 VAL A O 1
ATOM 1469 N N . THR A 1 198 ? 12.616 0.594 -11.660 1.00 93.88 198 THR A N 1
ATOM 1470 C CA . THR A 1 198 ? 12.000 0.541 -10.318 1.00 93.88 198 THR A CA 1
ATOM 1471 C C . THR A 1 198 ? 10.521 0.185 -10.308 1.00 93.88 198 THR A C 1
ATOM 1473 O O . THR A 1 198 ? 9.997 -0.145 -9.249 1.00 93.88 198 THR A O 1
ATOM 1476 N N . SER A 1 199 ? 9.828 0.235 -11.450 1.00 94.75 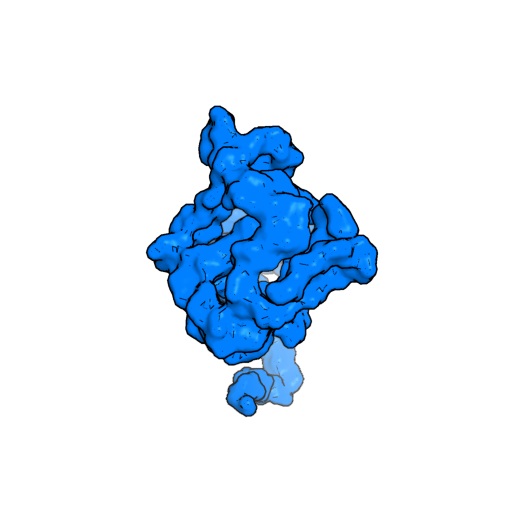199 SER A N 1
ATOM 1477 C CA . SER A 1 199 ? 8.419 -0.182 -11.534 1.00 94.75 199 SER A CA 1
ATOM 1478 C C . SER A 1 199 ? 8.282 -1.602 -12.074 1.00 94.75 199 SER A C 1
ATOM 1480 O O . SER A 1 199 ? 7.633 -2.429 -11.441 1.00 94.75 199 SER A O 1
ATOM 1482 N N . ILE A 1 200 ? 8.915 -1.896 -13.214 1.00 96.19 200 ILE A N 1
ATOM 1483 C CA . ILE A 1 200 ? 8.862 -3.231 -13.833 1.00 96.19 200 ILE A CA 1
ATOM 1484 C C . ILE A 1 200 ? 9.980 -4.141 -13.308 1.00 96.19 200 ILE A C 1
ATOM 1486 O O . ILE A 1 200 ? 9.745 -5.324 -13.078 1.00 96.19 200 ILE A O 1
ATOM 1490 N N . GLY A 1 201 ? 11.168 -3.596 -13.032 1.00 95.44 201 GLY A N 1
ATOM 1491 C CA . GLY A 1 201 ? 12.313 -4.369 -12.543 1.00 95.44 201 GLY A CA 1
ATOM 1492 C C . GLY A 1 201 ? 12.050 -5.231 -11.300 1.00 95.44 201 GLY A C 1
ATOM 1493 O O . GLY A 1 201 ? 12.444 -6.395 -11.334 1.00 95.44 201 GLY A O 1
ATOM 1494 N N . PRO A 1 202 ? 11.327 -4.770 -10.254 1.00 96.94 202 PRO A N 1
ATOM 1495 C CA . PRO A 1 202 ? 10.982 -5.635 -9.127 1.00 96.94 202 PRO A CA 1
ATOM 1496 C C . PRO A 1 202 ? 10.170 -6.868 -9.540 1.00 96.94 202 PRO A C 1
ATOM 1498 O O . PRO A 1 202 ? 10.385 -7.940 -8.984 1.00 96.94 202 PRO A O 1
ATOM 1501 N N . MET A 1 203 ? 9.267 -6.742 -10.521 1.00 96.94 203 MET A N 1
ATOM 1502 C CA . MET A 1 203 ? 8.478 -7.874 -11.026 1.00 96.94 203 MET A CA 1
ATOM 1503 C C . MET A 1 203 ? 9.372 -8.878 -11.756 1.00 96.94 203 MET A C 1
ATOM 1505 O O . MET A 1 203 ? 9.243 -10.078 -11.542 1.00 96.94 203 MET A O 1
ATOM 1509 N N . LEU A 1 204 ? 10.308 -8.382 -12.572 1.00 96.56 204 LEU A N 1
ATOM 1510 C CA . LEU A 1 204 ? 11.280 -9.204 -13.301 1.00 96.56 204 LEU A CA 1
ATOM 1511 C C . LEU A 1 204 ? 12.313 -9.871 -12.385 1.00 96.56 204 LEU A C 1
ATOM 1513 O O . LEU A 1 204 ? 12.926 -10.856 -12.778 1.00 96.56 204 LEU A O 1
ATOM 1517 N N . ALA A 1 205 ? 12.518 -9.340 -11.179 1.00 96.38 205 ALA A N 1
ATOM 1518 C CA . ALA A 1 205 ? 13.408 -9.930 -10.186 1.00 96.38 205 ALA A CA 1
ATOM 1519 C C . ALA A 1 205 ? 12.811 -11.170 -9.499 1.00 96.38 205 ALA A C 1
ATOM 1521 O O . ALA A 1 205 ? 13.541 -11.895 -8.828 1.00 96.38 205 ALA A O 1
ATOM 1522 N N . LEU A 1 206 ? 11.502 -11.414 -9.643 1.00 96.88 206 LEU A N 1
ATOM 1523 C CA . LEU A 1 206 ? 10.849 -12.590 -9.075 1.00 96.88 206 LEU A CA 1
ATOM 1524 C C . LEU A 1 206 ? 11.127 -13.849 -9.902 1.00 96.88 206 LEU A C 1
ATOM 1526 O O . LEU A 1 206 ? 11.047 -13.839 -11.133 1.00 96.88 206 LEU A O 1
ATOM 1530 N N . GLU A 1 207 ? 11.356 -14.966 -9.213 1.00 91.88 207 GLU A N 1
ATOM 1531 C CA . GLU A 1 207 ? 11.656 -16.251 -9.847 1.00 91.88 207 GLU A CA 1
ATOM 1532 C C . GLU A 1 207 ? 10.512 -16.739 -10.762 1.00 91.88 207 GLU A C 1
ATOM 1534 O O . GLU A 1 207 ? 9.362 -16.941 -10.338 1.00 91.88 207 GLU A O 1
ATOM 1539 N N . GLY A 1 208 ? 10.840 -16.980 -12.035 1.00 93.44 208 GLY A N 1
ATOM 1540 C CA . GLY A 1 208 ? 9.920 -17.503 -13.044 1.00 93.44 208 GLY A CA 1
ATOM 1541 C C . GLY A 1 208 ? 9.149 -16.438 -13.828 1.00 93.44 208 GLY A C 1
ATOM 1542 O O . GLY A 1 208 ? 8.488 -16.788 -14.803 1.00 93.44 208 GLY A O 1
ATOM 1543 N N . VAL A 1 209 ? 9.169 -15.163 -13.418 1.00 96.81 209 VAL A N 1
ATOM 1544 C CA . VAL A 1 209 ? 8.455 -14.098 -14.151 1.00 96.81 209 VAL A CA 1
ATOM 1545 C C . VAL A 1 209 ? 9.087 -13.825 -15.523 1.00 96.81 209 VAL A C 1
ATOM 1547 O O . VAL A 1 209 ? 8.331 -13.795 -16.496 1.00 96.81 209 VAL A O 1
ATOM 1550 N N . PRO A 1 210 ? 10.421 -13.665 -15.662 1.00 96.19 210 PRO A N 1
ATOM 1551 C CA . PRO A 1 210 ? 11.045 -13.476 -16.973 1.00 96.19 210 PRO A CA 1
ATOM 1552 C C . PRO A 1 210 ? 10.774 -14.630 -17.943 1.00 96.19 210 PRO A C 1
ATOM 1554 O O . PRO A 1 210 ? 10.527 -14.390 -19.123 1.00 96.19 210 PRO A O 1
ATOM 1557 N N . GLU A 1 211 ? 10.784 -15.869 -17.450 1.00 95.75 211 GLU A N 1
ATOM 1558 C CA . GLU A 1 211 ? 10.517 -17.066 -18.249 1.00 95.75 211 GLU A CA 1
ATOM 1559 C C . GLU A 1 211 ? 9.071 -17.091 -18.754 1.00 95.75 211 GLU A C 1
ATOM 1561 O O . GLU A 1 211 ? 8.846 -17.321 -19.938 1.00 95.75 211 GLU A O 1
ATOM 1566 N N . LEU A 1 212 ? 8.096 -16.781 -17.890 1.00 96.31 212 LEU A N 1
ATOM 1567 C CA . LEU A 1 212 ? 6.685 -16.694 -18.285 1.00 96.31 212 LEU A CA 1
ATOM 1568 C C . LEU A 1 212 ? 6.453 -15.613 -19.345 1.00 96.31 212 LEU A C 1
ATOM 1570 O O . LEU A 1 212 ? 5.716 -15.836 -20.302 1.00 96.31 212 LEU A O 1
ATOM 1574 N N . LEU A 1 213 ? 7.101 -14.454 -19.193 1.00 97.56 213 LEU A N 1
ATOM 1575 C CA . LEU A 1 213 ? 7.004 -13.369 -20.168 1.00 97.56 213 LEU A CA 1
ATOM 157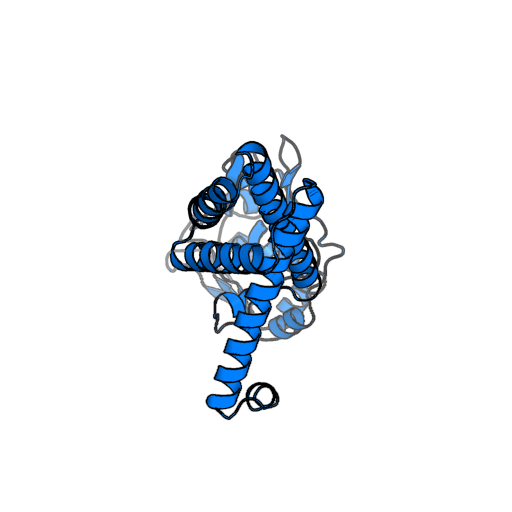6 C C . LEU A 1 213 ? 7.616 -13.748 -21.520 1.00 97.56 213 LEU A C 1
ATOM 1578 O O . LEU A 1 213 ? 7.082 -13.352 -22.545 1.00 97.56 213 LEU A O 1
ATOM 1582 N N . ALA A 1 214 ? 8.694 -14.533 -21.536 1.00 97.00 214 ALA A N 1
ATOM 1583 C CA . ALA A 1 214 ? 9.314 -15.003 -22.775 1.00 97.00 214 ALA A CA 1
ATOM 1584 C C . ALA A 1 214 ? 8.493 -16.088 -23.508 1.00 97.00 214 ALA A C 1
ATOM 1586 O O . ALA A 1 214 ? 8.755 -16.369 -24.677 1.00 97.00 214 ALA A O 1
ATOM 1587 N N . GLU A 1 215 ? 7.528 -16.723 -22.834 1.00 96.94 215 GLU A N 1
ATOM 1588 C CA . GLU A 1 215 ? 6.662 -17.769 -23.401 1.00 96.94 215 GLU A CA 1
ATOM 1589 C C . GLU A 1 215 ? 5.307 -17.242 -23.907 1.00 96.94 215 GLU A C 1
ATOM 1591 O O . GLU A 1 215 ? 4.556 -17.985 -24.547 1.00 96.94 215 GLU A O 1
ATOM 1596 N N . THR A 1 216 ? 4.986 -15.973 -23.642 1.00 97.19 216 THR A N 1
ATOM 1597 C CA . THR A 1 216 ? 3.738 -15.322 -24.060 1.00 97.19 216 THR A CA 1
ATOM 1598 C C . THR A 1 216 ? 4.007 -14.180 -25.034 1.00 97.19 216 THR A C 1
ATOM 1600 O O . THR A 1 216 ? 5.135 -13.735 -25.193 1.00 97.19 216 THR A O 1
ATOM 1603 N N . THR A 1 217 ? 2.957 -13.685 -25.689 1.00 98.31 217 THR A N 1
ATOM 1604 C CA . THR A 1 217 ? 3.071 -12.483 -26.518 1.00 98.31 217 THR A CA 1
ATOM 1605 C C . THR A 1 217 ? 3.128 -11.241 -25.639 1.00 98.31 217 THR A C 1
ATOM 1607 O O . THR A 1 217 ? 2.177 -10.976 -24.897 1.00 98.31 217 THR A O 1
ATOM 1610 N N . VAL A 1 218 ? 4.185 -10.444 -25.769 1.00 98.56 218 VAL A N 1
ATOM 1611 C CA . VAL A 1 218 ? 4.390 -9.227 -24.981 1.00 98.56 218 VAL A CA 1
ATOM 1612 C C . VAL A 1 218 ? 4.517 -7.996 -25.873 1.00 98.56 218 VAL A C 1
ATOM 1614 O O . VAL A 1 218 ? 5.383 -7.914 -26.741 1.00 98.56 218 VAL A O 1
ATOM 1617 N N . VAL A 1 219 ? 3.687 -6.987 -25.602 1.00 98.38 219 VAL A N 1
ATOM 1618 C CA . VAL A 1 219 ? 3.807 -5.648 -26.196 1.00 98.38 219 VAL A CA 1
ATOM 1619 C C . VAL A 1 219 ? 4.223 -4.660 -25.113 1.00 98.38 219 VAL A C 1
ATOM 1621 O O . VAL A 1 219 ? 3.508 -4.474 -24.127 1.00 98.38 219 VAL A O 1
ATOM 1624 N N . ALA A 1 220 ? 5.362 -3.999 -25.290 1.00 97.69 220 ALA A N 1
ATOM 1625 C CA . ALA A 1 220 ? 5.838 -2.972 -24.372 1.00 97.69 220 ALA A CA 1
ATOM 1626 C C . ALA A 1 220 ? 5.546 -1.568 -24.913 1.00 97.69 220 ALA A C 1
ATOM 1628 O O . ALA A 1 220 ? 5.680 -1.303 -26.104 1.00 97.69 220 ALA A O 1
ATOM 1629 N N . VAL A 1 221 ? 5.152 -0.645 -24.040 1.00 96.75 221 VAL A N 1
ATOM 1630 C CA . VAL A 1 221 ? 4.991 0.774 -24.380 1.00 96.75 221 VAL A CA 1
ATOM 1631 C C . VAL A 1 221 ? 6.167 1.542 -23.794 1.00 96.75 221 VAL A C 1
ATOM 1633 O O . VAL A 1 221 ? 6.414 1.457 -22.589 1.00 96.75 221 VAL A O 1
ATOM 1636 N N . SER A 1 222 ? 6.897 2.289 -24.623 1.00 94.56 222 SER A N 1
ATOM 1637 C CA . SER A 1 222 ? 8.019 3.095 -24.135 1.00 94.56 222 SER A CA 1
ATOM 1638 C C . SER A 1 222 ? 7.524 4.222 -23.210 1.00 94.56 222 SER A C 1
ATOM 1640 O O . SER A 1 222 ? 6.524 4.871 -23.525 1.00 94.56 222 SER A O 1
ATOM 1642 N N . PRO A 1 223 ? 8.193 4.488 -22.068 1.00 92.94 223 PRO A N 1
ATOM 1643 C CA . PRO A 1 223 ? 7.929 5.661 -21.234 1.00 92.94 223 PRO A CA 1
ATOM 1644 C C . PRO A 1 223 ? 8.552 6.958 -21.785 1.00 92.94 223 PRO A C 1
ATOM 1646 O O . PRO A 1 223 ? 8.353 8.024 -21.190 1.00 92.94 223 PRO A O 1
ATOM 1649 N N . PHE A 1 224 ? 9.334 6.871 -22.866 1.00 91.81 224 PHE A N 1
ATOM 1650 C CA . PHE A 1 224 ? 9.950 8.021 -23.521 1.00 91.81 224 PHE A CA 1
ATOM 1651 C C . PHE A 1 224 ? 8.997 8.665 -24.527 1.00 91.81 224 PHE A C 1
ATOM 1653 O O . PHE A 1 224 ? 8.256 7.992 -25.243 1.00 91.81 224 PHE A O 1
ATOM 1660 N N . VAL A 1 225 ? 9.038 9.993 -24.558 1.00 89.25 225 VAL A N 1
ATOM 1661 C CA . VAL A 1 225 ? 8.413 10.843 -25.566 1.00 89.25 225 VAL A CA 1
ATOM 1662 C C . VAL A 1 225 ? 9.554 11.614 -26.213 1.00 89.25 225 VAL A C 1
ATOM 1664 O O . VAL A 1 225 ? 10.198 12.426 -25.545 1.00 89.25 225 VAL A O 1
ATOM 1667 N N . GLU A 1 226 ? 9.823 11.329 -27.486 1.00 87.25 226 GLU A N 1
ATOM 1668 C CA . GLU A 1 226 ? 11.031 11.794 -28.178 1.00 87.25 226 GLU A CA 1
ATOM 1669 C C . GLU A 1 226 ? 12.308 11.371 -27.417 1.00 87.25 226 GLU A C 1
ATOM 1671 O O . GLU A 1 226 ? 12.527 10.186 -27.177 1.00 87.25 226 GLU A O 1
ATOM 1676 N N . ASP A 1 227 ? 13.151 12.325 -27.014 1.00 84.00 227 ASP A N 1
ATOM 1677 C CA . ASP A 1 227 ? 14.423 12.104 -26.320 1.00 84.00 227 ASP A CA 1
ATOM 1678 C C . ASP A 1 227 ? 14.316 12.205 -24.786 1.00 84.00 227 ASP A C 1
ATOM 1680 O O . ASP A 1 227 ? 15.335 12.260 -24.094 1.00 84.00 227 ASP A O 1
ATOM 1684 N N . ARG A 1 228 ? 13.097 12.262 -24.227 1.00 86.12 228 ARG A N 1
ATOM 1685 C CA . ARG A 1 228 ? 12.872 12.505 -22.790 1.00 86.12 228 ARG A CA 1
ATOM 1686 C C . ARG A 1 228 ? 11.903 11.518 -22.168 1.00 86.12 228 ARG A C 1
ATOM 1688 O O . ARG A 1 228 ? 10.903 11.137 -22.767 1.00 86.12 228 ARG A O 1
ATOM 1695 N N . VAL A 1 229 ? 12.142 11.172 -20.906 1.00 84.75 229 VAL A N 1
ATOM 1696 C CA . VAL A 1 229 ? 11.155 10.440 -20.107 1.00 84.75 229 VAL A CA 1
ATOM 1697 C C . VAL A 1 229 ? 9.939 11.333 -19.832 1.00 84.75 229 VAL A C 1
ATOM 1699 O O . VAL A 1 229 ? 10.084 12.506 -19.483 1.00 84.75 229 VAL A O 1
ATOM 1702 N N . PHE A 1 230 ? 8.726 10.785 -19.950 1.00 81.69 230 PHE A N 1
ATOM 1703 C CA . PHE A 1 230 ? 7.502 11.538 -19.652 1.00 81.69 230 PHE A CA 1
ATOM 1704 C C . PHE A 1 230 ? 7.451 12.032 -18.194 1.00 81.69 230 PHE A C 1
ATOM 1706 O O . PHE A 1 230 ? 7.037 13.161 -17.923 1.00 81.69 230 PHE A O 1
ATOM 1713 N N . SER A 1 231 ? 7.855 11.186 -17.239 1.00 78.00 231 SER A N 1
ATOM 1714 C CA . SER A 1 231 ? 7.881 11.528 -15.814 1.00 78.00 231 SER A CA 1
ATOM 1715 C C . SER A 1 231 ? 8.758 10.589 -14.985 1.00 78.00 231 SER A C 1
ATOM 1717 O O . SER A 1 231 ? 8.822 9.392 -15.265 1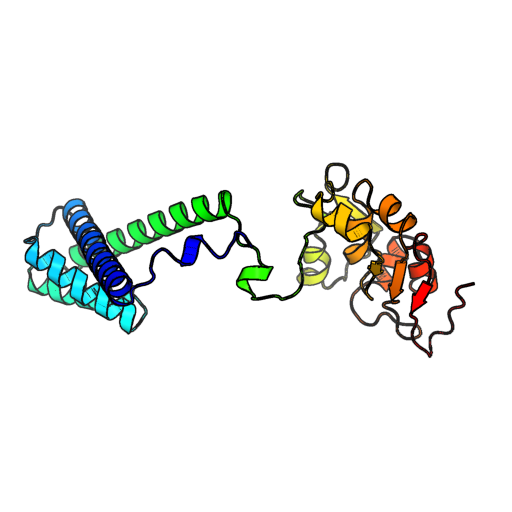.00 78.00 231 SER A O 1
ATOM 1719 N N . GLY A 1 232 ? 9.305 11.109 -13.884 1.00 78.62 232 GLY A N 1
ATOM 1720 C CA . GLY A 1 232 ? 10.067 10.334 -12.903 1.00 78.62 232 GLY A CA 1
ATOM 1721 C C . GLY A 1 232 ? 11.530 10.103 -13.305 1.00 78.62 232 GLY A C 1
ATOM 1722 O O . GLY A 1 232 ? 11.939 10.540 -14.373 1.00 78.62 232 GLY A O 1
ATOM 1723 N N . PRO A 1 233 ? 12.316 9.411 -12.462 1.00 83.56 233 PRO A N 1
ATOM 1724 C CA . PRO A 1 233 ? 13.773 9.304 -12.609 1.00 83.56 233 PRO A CA 1
ATOM 1725 C C . PRO A 1 233 ? 14.208 8.149 -13.525 1.00 83.56 233 PRO A C 1
ATOM 1727 O O . PRO A 1 233 ? 15.153 7.425 -13.216 1.00 83.56 233 PRO A O 1
ATOM 1730 N N . ALA A 1 234 ? 13.444 7.836 -14.576 1.00 82.62 234 ALA A N 1
ATOM 1731 C CA . ALA A 1 234 ? 13.725 6.633 -15.367 1.00 82.62 234 ALA A CA 1
ATOM 1732 C C . ALA A 1 234 ? 15.042 6.725 -16.140 1.00 82.62 234 ALA A C 1
ATOM 1734 O O . ALA A 1 234 ? 15.730 5.717 -16.259 1.00 82.62 234 ALA A O 1
ATOM 1735 N N . ASP A 1 235 ? 15.395 7.914 -16.611 1.00 82.56 235 ASP A N 1
ATOM 1736 C CA . ASP A 1 235 ? 16.669 8.234 -17.249 1.00 82.56 235 ASP A CA 1
ATOM 1737 C C . ASP A 1 235 ? 17.858 8.039 -16.299 1.00 82.56 235 ASP A C 1
ATOM 1739 O O . ASP A 1 235 ? 18.758 7.256 -16.609 1.00 82.56 235 ASP A O 1
ATOM 1743 N N . ASP A 1 236 ? 17.823 8.655 -15.115 1.00 84.12 236 ASP A N 1
ATOM 1744 C CA . ASP A 1 236 ? 18.888 8.531 -14.111 1.00 84.12 236 ASP A CA 1
ATOM 1745 C C . ASP A 1 236 ? 19.084 7.071 -13.671 1.00 84.12 236 ASP A C 1
ATOM 1747 O O . ASP A 1 236 ? 20.209 6.580 -13.552 1.00 84.12 236 ASP A O 1
ATOM 1751 N N . LEU A 1 237 ? 17.984 6.338 -13.472 1.00 88.31 237 LEU A N 1
ATOM 1752 C CA . LEU A 1 237 ? 18.023 4.938 -13.047 1.00 88.31 237 LEU A CA 1
ATOM 1753 C C . LEU A 1 237 ? 18.470 3.988 -14.167 1.00 88.31 237 LEU A C 1
ATOM 1755 O O . LEU A 1 237 ? 19.174 3.011 -13.896 1.00 88.31 237 LEU A O 1
ATOM 1759 N N . LEU A 1 238 ? 18.083 4.247 -15.420 1.00 88.12 238 LEU A N 1
ATOM 1760 C CA . LEU A 1 238 ? 18.593 3.497 -16.572 1.00 88.12 238 LEU A CA 1
ATOM 1761 C C . LEU A 1 238 ? 20.102 3.698 -16.705 1.00 88.12 238 LEU A C 1
ATOM 1763 O O . LEU A 1 238 ? 20.839 2.712 -16.755 1.00 88.12 238 LEU A O 1
ATOM 1767 N N . ALA A 1 239 ? 20.564 4.948 -16.653 1.00 87.62 239 ALA A N 1
ATOM 1768 C CA . ALA A 1 239 ? 21.984 5.272 -16.715 1.00 87.62 239 ALA A CA 1
ATOM 1769 C C . ALA A 1 239 ? 22.772 4.590 -15.584 1.00 87.62 239 ALA A C 1
ATOM 1771 O O . ALA A 1 239 ? 23.796 3.952 -15.838 1.00 87.62 239 ALA A O 1
ATOM 1772 N N . ALA A 1 240 ? 22.256 4.637 -14.351 1.00 85.62 240 ALA A N 1
ATOM 1773 C CA . ALA A 1 240 ? 22.878 3.992 -13.195 1.00 85.62 240 ALA A CA 1
ATOM 1774 C C . ALA A 1 240 ? 22.924 2.457 -13.291 1.00 85.62 240 ALA A C 1
ATOM 1776 O O . ALA A 1 240 ? 23.801 1.820 -12.714 1.00 85.62 240 ALA A O 1
ATOM 1777 N N . THR A 1 241 ? 22.011 1.845 -14.047 1.00 84.38 241 THR A N 1
ATOM 1778 C CA . THR A 1 241 ? 22.017 0.396 -14.318 1.00 84.38 241 THR A CA 1
ATOM 1779 C C . THR A 1 241 ? 22.779 0.026 -15.595 1.00 84.38 241 THR A C 1
ATOM 1781 O O . THR A 1 241 ? 22.711 -1.117 -16.051 1.00 84.38 241 THR A O 1
ATOM 1784 N N . GLY A 1 242 ? 23.542 0.968 -16.161 1.00 87.75 242 GLY A N 1
ATOM 1785 C CA . GLY A 1 242 ? 24.386 0.752 -17.336 1.00 87.75 242 GLY A CA 1
ATOM 1786 C C . GLY A 1 242 ? 23.612 0.675 -18.652 1.00 87.75 242 GLY A C 1
ATOM 1787 O O . GLY A 1 242 ? 24.125 0.123 -19.627 1.00 87.75 242 GLY A O 1
ATOM 1788 N N . ARG A 1 243 ? 22.382 1.194 -18.684 1.00 90.50 243 ARG A N 1
ATOM 1789 C CA . ARG A 1 243 ? 21.520 1.231 -19.868 1.00 90.50 243 ARG A CA 1
ATOM 1790 C C . ARG A 1 243 ? 21.392 2.652 -20.390 1.00 90.50 243 ARG A C 1
ATOM 1792 O O . ARG A 1 243 ? 21.473 3.622 -19.642 1.00 90.50 243 ARG A O 1
ATOM 1799 N N . GLU A 1 244 ? 21.182 2.766 -21.693 1.00 91.12 244 GLU A N 1
ATOM 1800 C CA . GLU A 1 244 ? 20.950 4.062 -22.316 1.00 91.12 244 GLU A CA 1
ATOM 1801 C C . GLU A 1 244 ? 19.616 4.655 -21.822 1.00 91.12 244 GLU A C 1
ATOM 1803 O O . GLU A 1 244 ? 18.611 3.941 -21.784 1.00 91.12 244 GLU A O 1
ATOM 1808 N N . PRO A 1 245 ? 19.562 5.937 -21.426 1.00 91.94 245 PRO A N 1
ATOM 1809 C CA . PRO A 1 245 ? 18.317 6.602 -21.057 1.00 91.94 245 PRO A CA 1
ATOM 1810 C C . PRO A 1 245 ? 17.520 6.978 -22.317 1.00 91.94 245 PRO A C 1
ATOM 1812 O O . PRO A 1 245 ? 17.351 8.150 -22.639 1.00 91.94 245 PRO A O 1
ATOM 1815 N N . SER A 1 246 ? 17.065 5.962 -23.048 1.00 92.50 246 SER A N 1
ATOM 1816 C CA . SER A 1 246 ? 16.303 6.076 -24.294 1.00 92.50 246 SER A CA 1
ATOM 1817 C C . SER A 1 246 ? 15.389 4.863 -24.488 1.00 92.50 246 SER A C 1
ATOM 1819 O O . SER A 1 246 ? 15.509 3.854 -23.783 1.00 92.50 246 SER A O 1
ATOM 1821 N N . THR A 1 247 ? 14.498 4.921 -25.482 1.00 93.25 247 THR A N 1
ATOM 1822 C CA . THR A 1 247 ? 13.679 3.770 -25.896 1.00 93.25 247 THR A CA 1
ATOM 1823 C C . THR A 1 247 ? 14.535 2.539 -26.221 1.00 93.25 247 THR A C 1
ATOM 1825 O O . THR A 1 247 ? 14.147 1.427 -25.866 1.00 93.25 247 THR A O 1
ATOM 1828 N N . ALA A 1 248 ? 15.736 2.708 -26.788 1.00 92.94 248 ALA A N 1
ATOM 1829 C CA . ALA A 1 248 ? 16.660 1.599 -27.047 1.00 92.94 248 ALA A CA 1
ATOM 1830 C C . ALA A 1 248 ? 17.138 0.924 -25.749 1.00 92.94 248 ALA A C 1
ATOM 1832 O O . ALA A 1 248 ? 17.190 -0.304 -25.658 1.00 92.94 248 ALA A O 1
ATOM 1833 N N . GLY A 1 249 ? 17.436 1.704 -24.706 1.00 92.88 249 GLY A N 1
ATOM 1834 C CA . GLY A 1 249 ? 17.792 1.147 -23.400 1.00 92.88 249 GLY A CA 1
ATOM 1835 C C . GLY A 1 249 ? 16.621 0.474 -22.684 1.00 92.88 249 GLY A C 1
ATOM 1836 O O . GLY A 1 249 ? 16.830 -0.508 -21.967 1.00 92.88 249 GLY A O 1
ATOM 1837 N N . VAL A 1 250 ? 15.387 0.935 -22.919 1.00 94.06 250 VAL A N 1
ATOM 1838 C CA . VAL A 1 250 ? 14.165 0.237 -22.480 1.00 94.06 250 VAL A CA 1
ATOM 1839 C C . VAL A 1 250 ? 13.999 -1.084 -23.237 1.00 94.06 250 VAL A C 1
ATOM 1841 O O . VAL A 1 250 ? 13.703 -2.102 -22.617 1.00 94.06 250 VAL A O 1
ATOM 1844 N N . ALA A 1 251 ? 14.251 -1.116 -24.545 1.00 94.31 251 ALA A N 1
ATOM 1845 C CA . ALA A 1 251 ? 14.214 -2.355 -25.320 1.00 94.31 251 ALA A CA 1
ATOM 1846 C C . ALA A 1 251 ? 15.260 -3.368 -24.834 1.00 94.31 251 ALA A C 1
ATOM 1848 O O . ALA A 1 251 ? 14.939 -4.531 -24.590 1.00 94.31 251 ALA A O 1
ATOM 1849 N N . ALA A 1 252 ? 16.478 -2.905 -24.540 1.00 93.06 252 ALA A N 1
ATOM 1850 C CA . ALA A 1 252 ? 17.507 -3.723 -23.899 1.00 93.06 252 ALA A CA 1
ATOM 1851 C C . ALA A 1 252 ? 17.111 -4.199 -22.485 1.00 93.06 252 ALA A C 1
ATOM 1853 O O . ALA A 1 252 ? 17.645 -5.195 -21.990 1.00 93.06 252 ALA A O 1
ATOM 1854 N N . ALA A 1 253 ? 16.186 -3.499 -21.815 1.00 92.81 253 ALA A N 1
ATOM 1855 C CA . ALA A 1 253 ? 15.643 -3.903 -20.524 1.00 92.81 253 ALA A CA 1
ATOM 1856 C C . ALA A 1 253 ? 14.609 -5.025 -20.611 1.00 92.81 253 ALA A C 1
ATOM 1858 O O . ALA A 1 253 ? 14.464 -5.772 -19.639 1.00 92.81 253 ALA A O 1
ATOM 1859 N N . TYR A 1 254 ? 13.922 -5.149 -21.745 1.00 95.44 254 TYR A N 1
ATOM 1860 C CA . TYR A 1 254 ? 12.823 -6.086 -21.958 1.00 95.44 254 TYR A CA 1
ATOM 1861 C C . TYR A 1 254 ? 13.117 -7.025 -23.137 1.00 95.44 254 TYR A C 1
ATOM 1863 O O . TYR A 1 254 ? 12.416 -6.982 -24.147 1.00 95.44 254 TYR A O 1
ATOM 1871 N N . PRO A 1 255 ? 14.110 -7.928 -23.021 1.00 94.50 255 PRO A N 1
ATOM 1872 C CA . PRO A 1 255 ? 14.453 -8.859 -24.102 1.00 94.50 255 PRO A CA 1
ATOM 1873 C C . PRO A 1 255 ? 13.336 -9.869 -24.428 1.00 94.50 255 PRO A C 1
ATOM 1875 O O . PRO A 1 255 ? 13.452 -10.618 -25.389 1.00 94.50 255 PRO A O 1
ATOM 1878 N N . PHE A 1 256 ? 12.284 -9.917 -23.608 1.00 96.00 256 PHE A N 1
ATOM 1879 C CA . PHE A 1 256 ? 11.091 -10.745 -23.782 1.00 96.00 256 PHE A CA 1
ATOM 1880 C C . PHE A 1 256 ? 9.979 -10.053 -24.592 1.00 96.00 256 PHE A C 1
ATOM 1882 O O . PHE A 1 256 ? 8.954 -10.671 -24.843 1.00 96.00 256 PHE A O 1
ATOM 1889 N N . ALA A 1 257 ? 10.113 -8.766 -24.932 1.00 97.06 257 ALA A N 1
ATOM 1890 C CA . ALA A 1 257 ? 9.075 -8.040 -25.659 1.00 97.06 257 ALA A CA 1
ATOM 1891 C C . ALA A 1 257 ? 9.106 -8.370 -27.160 1.00 97.06 257 ALA A C 1
ATOM 1893 O O . ALA A 1 257 ? 10.139 -8.209 -27.805 1.00 97.06 257 ALA A O 1
ATOM 1894 N N . ASP A 1 258 ? 7.963 -8.767 -27.725 1.00 97.38 258 ASP A N 1
ATOM 1895 C CA . ASP A 1 258 ? 7.819 -9.063 -29.160 1.00 97.38 258 ASP A CA 1
ATOM 1896 C C . ASP A 1 258 ? 7.603 -7.805 -30.006 1.00 97.38 258 ASP A C 1
ATOM 1898 O O . ASP A 1 258 ? 7.850 -7.801 -31.212 1.00 97.38 258 ASP A O 1
ATOM 1902 N N . ALA A 1 259 ? 7.067 -6.747 -29.396 1.00 96.50 259 ALA A N 1
ATOM 1903 C CA . ALA A 1 259 ? 6.802 -5.486 -30.069 1.00 96.50 259 ALA A CA 1
ATOM 1904 C C . ALA A 1 259 ? 6.866 -4.305 -29.101 1.00 96.50 259 ALA A C 1
ATOM 1906 O O . ALA A 1 259 ? 6.534 -4.421 -27.917 1.00 96.50 259 ALA A O 1
ATOM 1907 N N . PHE A 1 260 ? 7.211 -3.141 -29.651 1.00 96.38 260 PHE A N 1
ATOM 1908 C CA . PHE A 1 260 ? 7.217 -1.872 -28.939 1.00 96.38 260 PHE A CA 1
ATOM 1909 C C . PHE A 1 260 ? 6.226 -0.881 -29.544 1.00 96.38 260 PHE A C 1
ATOM 1911 O O . PHE A 1 260 ? 6.107 -0.744 -30.761 1.00 96.38 260 PHE A O 1
ATOM 1918 N N . VAL A 1 261 ? 5.534 -0.157 -28.669 1.00 95.62 261 VAL A N 1
ATOM 1919 C CA . VAL A 1 261 ? 4.790 1.056 -29.007 1.00 95.62 261 VAL A CA 1
ATOM 1920 C C . VAL A 1 261 ? 5.633 2.244 -28.560 1.00 95.62 261 VAL A C 1
ATOM 1922 O O . VAL A 1 261 ? 5.905 2.402 -27.368 1.00 95.62 261 VAL A O 1
ATOM 1925 N N . VAL A 1 262 ? 6.043 3.063 -29.524 1.00 94.38 262 VAL A N 1
ATOM 1926 C CA . VAL A 1 262 ? 6.917 4.227 -29.331 1.00 94.38 262 VAL A CA 1
ATOM 1927 C C . VAL A 1 262 ? 6.192 5.510 -29.733 1.00 94.38 262 VAL A C 1
ATOM 1929 O O . VAL A 1 262 ? 5.200 5.464 -30.468 1.00 94.38 262 VAL A O 1
ATOM 1932 N N . ASP A 1 263 ? 6.659 6.654 -29.234 1.00 92.38 263 ASP A N 1
ATOM 1933 C CA . ASP A 1 263 ? 6.151 7.951 -29.680 1.00 92.38 263 ASP A CA 1
ATOM 1934 C C . ASP A 1 263 ? 6.464 8.169 -31.172 1.00 92.38 263 ASP A C 1
ATOM 1936 O O . ASP A 1 263 ? 7.512 7.766 -31.666 1.00 92.38 263 ASP A O 1
ATOM 1940 N N . GLY A 1 264 ? 5.553 8.800 -31.916 1.00 88.75 264 GLY A N 1
ATOM 1941 C CA . GLY A 1 264 ? 5.708 8.955 -33.366 1.00 88.75 264 GLY A CA 1
ATOM 1942 C C . GLY A 1 264 ? 6.865 9.867 -33.792 1.00 88.75 264 GLY A C 1
ATOM 1943 O O . GLY A 1 264 ? 7.262 9.823 -34.957 1.00 88.75 264 GLY A O 1
ATOM 1944 N N . ALA A 1 265 ? 7.372 10.705 -32.885 1.00 87.56 265 ALA A N 1
ATOM 1945 C CA . ALA A 1 265 ? 8.553 11.535 -33.096 1.00 87.56 265 ALA A CA 1
ATOM 1946 C C . ALA A 1 265 ? 9.835 10.910 -32.511 1.00 87.56 265 ALA A C 1
ATOM 1948 O O . ALA A 1 265 ? 10.922 11.450 -32.729 1.00 87.56 265 ALA A O 1
ATOM 1949 N N . ASP A 1 266 ? 9.732 9.769 -31.822 1.00 85.56 266 ASP A N 1
ATOM 1950 C CA . ASP A 1 266 ? 10.886 8.982 -31.395 1.00 85.56 266 ASP A CA 1
ATOM 1951 C C . ASP A 1 266 ? 11.518 8.297 -32.618 1.00 85.56 266 ASP A C 1
ATOM 1953 O O . ASP A 1 266 ? 10.892 7.502 -33.317 1.00 85.56 266 ASP A O 1
ATOM 1957 N N . GLY A 1 267 ? 12.768 8.663 -32.907 1.00 82.00 267 GLY A N 1
ATOM 1958 C CA . GLY A 1 267 ? 13.539 8.141 -34.035 1.00 82.00 267 GLY A CA 1
ATOM 1959 C C . GLY A 1 267 ? 14.280 6.838 -33.734 1.00 82.00 267 GLY A C 1
ATOM 1960 O O . GLY A 1 267 ? 15.127 6.445 -34.537 1.00 82.00 267 GLY A O 1
ATOM 1961 N N . THR A 1 268 ? 14.033 6.215 -32.578 1.00 87.00 268 THR A N 1
ATOM 1962 C CA . THR A 1 268 ? 14.674 4.957 -32.186 1.00 87.00 268 THR A CA 1
ATOM 1963 C C . THR A 1 268 ? 14.291 3.838 -33.148 1.00 87.00 268 THR A C 1
ATOM 1965 O O . THR A 1 268 ? 13.114 3.521 -33.311 1.00 87.00 268 THR A O 1
ATOM 1968 N N . ASP A 1 269 ? 15.302 3.216 -33.750 1.00 84.00 269 ASP A N 1
ATOM 1969 C CA . ASP A 1 269 ? 15.134 2.036 -34.591 1.00 84.00 269 ASP A CA 1
ATOM 1970 C C . ASP A 1 269 ? 15.200 0.775 -33.723 1.00 84.00 269 ASP A C 1
ATOM 1972 O O . ASP A 1 269 ? 16.179 0.554 -33.004 1.00 84.00 269 ASP A O 1
ATOM 1976 N N . LEU A 1 270 ? 14.128 -0.013 -33.746 1.00 81.00 270 LEU A N 1
ATOM 1977 C CA . LEU A 1 270 ? 13.985 -1.262 -33.002 1.00 81.00 270 LEU A CA 1
ATOM 1978 C C . LEU A 1 270 ? 13.798 -2.381 -34.033 1.00 81.00 270 LEU A C 1
ATOM 1980 O O . LEU A 1 270 ? 12.675 -2.815 -34.283 1.00 81.00 270 LEU A O 1
ATOM 1984 N N . ASP A 1 271 ? 14.902 -2.750 -34.685 1.00 61.75 271 ASP A N 1
ATOM 1985 C CA . ASP A 1 271 ? 14.989 -3.863 -35.645 1.00 61.75 271 ASP A CA 1
ATOM 1986 C C . ASP A 1 271 ? 14.817 -5.241 -34.979 1.00 61.75 271 ASP A C 1
ATOM 1988 O O . ASP A 1 271 ? 15.445 -5.481 -33.917 1.00 61.75 271 ASP A O 1
#

Sequence (271 aa):
MARRTHLMLLSSGGLRSLVATGLTACTFVVLAGYDALALRYIDESLSRKRIAFSAFVGYAVSQAIGNPILTGGSVRYRLYSLWGLSPRAVAKAILFAGVSFWLGFCTLGGVVFSVAPLGLAEAFGLTVELLPMSDDPVATVVHTEEGPMHFQEFWVAHGGGPAVESVEFRGSESASPTDDVRRALSDPVVVGPSNPVTSIGPMLALEGVPELLAETTVVAVSPFVEDRVFSGPADDLLAATGREPSTAGVAAAYPFADAFVVDGADGTDLD

Radius of gyration: 29.46 Å; chains: 1; bounding box: 68×37×78 Å

pLDDT: mean 89.89, std 10.82, range [40.5, 98.56]

Foldseek 3Di:
DPPVPVVCPQVDPVVVVVVVVVVVVVVLVVQLVLLCVLCVVLVHDDPSVLSSVLSVLLVVQCVVPPDSCVRSLVSQQVSVVVVPDDSVSSVSSSVSSVVVVVVVVVVVVVVCCVVPPDDPCVVVVHPDDDFDLFPWDWFKWFQFPVGIDTPCCCCPVVVVPTQTQAIDGPRLVVTAGDPVNLVVLQEEEEAEQDQLCPPVVNSVSHPCSLVSLLNYAYEYEHCDAAQDGPDDCSQSRLVSVVFHSAVVSSCVSNVSYPYYDYHPNHPDDDD

Secondary structure (DSSP, 8-state):
--TTSTTGGG--HHHHHHHHHHHHHHHHHHHHHHHHHHHHHTT----HHHHHHHHHHHHHHHHHHS-TTTHHHHHHHHHHHHTT--HHHHHHHHHHHHHHHHHHHHHHHHHHHHHS---HHHHTT-SS----S-SS--EEEEEETTEEEEHHIIIIISTT-SPEEEEEEETGGG----HHHHHHTTS-EEE-S--TTTTSHHHHTSTTHHHHHHHS-EEEE-SEETTEESSSSHHHHHHHTT--SSHHHHHHH-TT-SEEE--TT------